Protein AF-A0A1F9PK94-F1 (afdb_monomer_lite)

Structure (mmCIF, N/CA/C/O backbone):
data_AF-A0A1F9PK94-F1
#
_entry.id   AF-A0A1F9PK94-F1
#
loop_
_atom_site.group_PDB
_atom_site.id
_atom_site.type_symbol
_atom_site.label_atom_id
_atom_site.label_alt_id
_atom_site.label_comp_id
_atom_site.label_asym_id
_atom_site.label_entity_id
_atom_site.label_seq_id
_atom_site.pdbx_PDB_ins_code
_atom_site.Cartn_x
_atom_site.Cartn_y
_atom_site.Cartn_z
_atom_site.occupancy
_atom_site.B_iso_or_equiv
_atom_site.auth_seq_id
_atom_site.auth_comp_id
_atom_site.auth_asym_id
_atom_site.auth_atom_id
_atom_site.pdbx_PDB_model_num
ATOM 1 N N . MET A 1 1 ? 41.233 -23.120 -30.595 1.00 60.56 1 MET A N 1
ATOM 2 C CA . MET A 1 1 ? 39.966 -22.403 -30.330 1.00 60.56 1 MET A CA 1
ATOM 3 C C . MET A 1 1 ? 38.914 -22.719 -31.398 1.00 60.56 1 MET A C 1
ATOM 5 O O . MET A 1 1 ? 37.853 -23.199 -31.031 1.00 60.56 1 MET A O 1
ATOM 9 N N . TYR A 1 2 ? 39.230 -22.606 -32.699 1.00 66.50 2 TYR A N 1
ATOM 10 C CA . TYR A 1 2 ? 38.304 -22.948 -33.798 1.00 66.50 2 TYR A CA 1
ATOM 11 C C . TYR A 1 2 ? 37.720 -24.369 -33.757 1.00 66.50 2 TYR A C 1
ATOM 13 O O . TYR A 1 2 ? 36.528 -24.531 -33.967 1.00 66.50 2 TYR A O 1
ATOM 21 N N . THR A 1 3 ? 38.506 -25.395 -33.413 1.00 70.75 3 THR A N 1
ATOM 22 C CA . THR A 1 3 ? 38.025 -26.793 -33.378 1.00 70.75 3 THR A CA 1
ATOM 23 C C . THR A 1 3 ? 36.918 -27.040 -32.346 1.00 70.75 3 THR A C 1
ATOM 25 O O . THR A 1 3 ? 36.086 -27.911 -32.560 1.00 70.75 3 THR A O 1
ATOM 28 N N . ILE A 1 4 ? 36.882 -26.268 -31.252 1.00 77.94 4 ILE A N 1
ATOM 29 C CA . ILE A 1 4 ? 35.860 -26.401 -30.198 1.00 77.94 4 ILE A CA 1
ATOM 30 C C . ILE A 1 4 ? 34.511 -25.858 -30.687 1.00 77.94 4 ILE A C 1
ATOM 32 O O . ILE A 1 4 ? 33.473 -26.429 -30.379 1.00 77.94 4 ILE A O 1
ATOM 36 N N . ILE A 1 5 ? 34.533 -24.777 -31.472 1.00 79.12 5 ILE A N 1
ATOM 37 C CA . ILE A 1 5 ? 33.327 -24.082 -31.941 1.00 79.12 5 ILE A CA 1
ATOM 38 C C . ILE A 1 5 ? 32.841 -24.654 -33.282 1.00 79.12 5 ILE A C 1
ATOM 40 O O . ILE A 1 5 ? 31.649 -24.859 -33.471 1.00 79.12 5 ILE A O 1
ATOM 44 N N . LEU A 1 6 ? 33.756 -24.944 -34.213 1.00 79.25 6 LEU A N 1
ATOM 45 C CA . LEU A 1 6 ? 33.437 -25.401 -35.573 1.00 79.25 6 LEU A CA 1
ATOM 46 C C . LEU A 1 6 ? 33.354 -26.930 -35.696 1.00 79.25 6 LEU A C 1
ATOM 48 O O . LEU A 1 6 ? 32.940 -27.442 -36.732 1.00 79.25 6 LEU A O 1
ATOM 52 N N . GLY A 1 7 ? 33.811 -27.678 -34.687 1.00 78.50 7 GLY A N 1
ATOM 53 C CA . GLY A 1 7 ? 33.857 -29.146 -34.719 1.00 78.50 7 GLY A CA 1
ATOM 54 C C . GLY A 1 7 ? 34.829 -29.742 -35.749 1.00 78.50 7 GLY A C 1
ATOM 55 O O . GLY A 1 7 ? 34.909 -30.960 -35.879 1.00 78.50 7 GLY A O 1
ATOM 56 N N . ALA A 1 8 ? 35.576 -28.906 -36.475 1.00 78.38 8 ALA A N 1
ATOM 57 C CA . ALA A 1 8 ? 36.603 -29.281 -37.441 1.00 78.38 8 ALA A CA 1
ATOM 58 C C . ALA A 1 8 ? 37.720 -28.225 -37.458 1.00 78.38 8 ALA A C 1
ATOM 60 O O . ALA A 1 8 ? 37.547 -27.104 -36.970 1.00 78.38 8 ALA A O 1
ATOM 61 N N . ARG A 1 9 ? 38.897 -28.585 -37.980 1.00 80.12 9 ARG A N 1
ATOM 62 C CA . ARG A 1 9 ? 39.988 -27.625 -38.192 1.00 80.12 9 ARG A CA 1
ATOM 63 C C . ARG A 1 9 ? 39.772 -26.936 -39.546 1.00 80.12 9 ARG A C 1
ATOM 65 O O . ARG A 1 9 ? 39.804 -27.647 -40.547 1.00 80.12 9 ARG A O 1
ATOM 72 N N . PRO A 1 10 ? 39.526 -25.614 -39.586 1.00 80.00 10 PRO A N 1
ATOM 73 C CA . PRO A 1 10 ? 39.506 -24.891 -40.849 1.00 80.00 10 PRO A CA 1
ATOM 74 C C . PRO A 1 10 ? 40.910 -24.878 -41.463 1.00 80.00 10 PRO A C 1
ATOM 76 O O . PRO A 1 10 ? 41.906 -24.927 -40.733 1.00 80.00 10 PRO A O 1
ATOM 79 N N . ASP A 1 11 ? 40.983 -24.807 -42.789 1.00 80.38 11 ASP A N 1
ATOM 80 C CA . ASP A 1 11 ? 42.240 -24.525 -43.473 1.00 80.38 11 ASP A CA 1
ATOM 81 C C . ASP A 1 11 ? 42.615 -23.057 -43.227 1.00 80.38 11 ASP A C 1
ATOM 83 O O . ASP A 1 11 ? 41.817 -22.152 -43.459 1.00 80.38 11 ASP A O 1
ATOM 87 N N . LEU A 1 12 ? 43.812 -22.833 -42.688 1.00 83.50 12 LEU A N 1
ATOM 88 C CA . LEU A 1 12 ? 44.327 -21.504 -42.353 1.00 83.50 12 LEU A CA 1
ATOM 89 C C . LEU A 1 12 ? 45.439 -21.057 -43.307 1.00 83.50 12 LEU A C 1
ATOM 91 O O . LEU A 1 12 ? 46.008 -19.988 -43.103 1.00 83.50 12 LEU A O 1
ATOM 95 N N . SER A 1 13 ? 45.771 -21.856 -44.325 1.00 82.62 13 SER A N 1
ATOM 96 C CA . SER A 1 13 ? 46.886 -21.577 -45.237 1.00 82.62 13 SER A CA 1
ATOM 97 C C . SER A 1 13 ? 46.706 -20.279 -46.032 1.00 82.62 13 SER A C 1
ATOM 99 O O . SER A 1 13 ? 47.683 -19.572 -46.269 1.00 82.62 13 SER A O 1
ATOM 101 N N . THR A 1 14 ? 45.466 -19.927 -46.382 1.00 76.25 14 THR A N 1
ATOM 102 C CA . THR A 1 14 ? 45.106 -18.693 -47.102 1.00 76.25 14 THR A CA 1
ATOM 103 C C . THR A 1 14 ? 44.398 -17.655 -46.231 1.00 76.25 14 THR A C 1
ATOM 105 O O . THR A 1 14 ? 44.000 -16.602 -46.729 1.00 76.25 14 THR A O 1
ATOM 108 N N . PHE A 1 15 ? 44.232 -17.929 -44.934 1.00 84.38 15 PHE A N 1
ATOM 109 C CA . PHE A 1 15 ? 43.431 -17.093 -44.046 1.00 84.38 15 PHE A CA 1
ATOM 110 C C . PHE A 1 15 ? 44.148 -15.778 -43.714 1.00 84.38 15 PHE A C 1
ATOM 112 O O . PHE A 1 15 ? 45.195 -15.764 -43.064 1.00 84.38 15 PHE A O 1
ATOM 119 N N . ALA A 1 16 ? 43.538 -14.660 -44.106 1.00 84.00 16 ALA A N 1
ATOM 120 C CA . ALA A 1 16 ? 43.995 -13.318 -43.756 1.00 84.00 16 ALA A CA 1
ATOM 121 C C . ALA A 1 16 ? 43.127 -12.743 -42.618 1.00 84.00 16 ALA A C 1
ATOM 123 O O . ALA A 1 16 ? 41.927 -12.554 -42.820 1.00 84.00 16 ALA A O 1
ATOM 124 N N . PRO A 1 17 ? 43.684 -12.424 -41.434 1.00 84.19 17 PRO A N 1
ATOM 125 C CA . PRO A 1 17 ? 42.908 -11.964 -40.281 1.00 84.19 17 PRO A CA 1
ATOM 126 C C . PRO A 1 17 ? 42.513 -10.483 -40.407 1.00 84.19 17 PRO A C 1
ATOM 128 O O . PRO A 1 17 ? 42.974 -9.630 -39.651 1.00 84.19 17 PRO A O 1
ATOM 131 N N . VAL A 1 18 ? 41.657 -10.167 -41.378 1.00 91.31 18 VAL A N 1
ATOM 132 C CA . VAL A 1 18 ? 41.048 -8.840 -41.529 1.00 91.31 18 VAL A CA 1
ATOM 133 C C . VAL A 1 18 ? 39.719 -8.771 -40.763 1.00 91.31 18 VAL A C 1
ATOM 135 O O . VAL A 1 18 ? 39.023 -9.786 -40.665 1.00 91.31 18 VAL A O 1
ATOM 138 N N . PRO A 1 19 ? 39.328 -7.602 -40.218 1.00 89.75 19 PRO A N 1
ATOM 139 C CA . PRO A 1 19 ? 38.038 -7.443 -39.549 1.00 89.75 19 PRO A CA 1
ATOM 140 C C . PRO A 1 19 ? 36.865 -7.947 -40.402 1.00 89.75 19 PRO A C 1
ATOM 142 O O . PRO A 1 19 ? 36.814 -7.725 -41.612 1.00 89.75 19 PRO A O 1
ATOM 145 N N . GLY A 1 20 ? 35.932 -8.664 -39.771 1.00 90.00 20 GLY A N 1
ATOM 146 C CA . GLY A 1 20 ? 34.790 -9.290 -40.445 1.00 90.00 20 GLY A CA 1
ATOM 147 C C . GLY A 1 20 ? 35.101 -10.604 -41.172 1.00 90.00 20 GLY A C 1
ATOM 148 O O . GLY A 1 20 ? 34.163 -11.251 -41.633 1.00 90.00 20 GLY A O 1
ATOM 149 N N . ARG A 1 21 ? 36.367 -11.041 -41.261 1.00 93.19 21 ARG A N 1
ATOM 150 C CA . ARG A 1 21 ? 36.710 -12.359 -41.812 1.00 93.19 21 ARG A CA 1
ATOM 151 C C . ARG A 1 21 ? 36.623 -13.450 -40.756 1.00 93.19 21 ARG A C 1
ATOM 153 O O . ARG A 1 21 ? 37.102 -13.284 -39.636 1.00 93.19 21 ARG A O 1
ATOM 160 N N . GLY A 1 22 ? 36.048 -14.588 -41.119 1.00 91.19 22 GLY A N 1
ATOM 161 C CA . GLY A 1 22 ? 35.932 -15.729 -40.220 1.00 91.19 22 GLY A CA 1
ATOM 162 C C . GLY A 1 22 ? 35.490 -16.995 -40.934 1.00 91.19 22 GLY A C 1
ATOM 163 O O . GLY A 1 22 ? 35.476 -17.059 -42.158 1.00 91.19 22 GLY A O 1
ATOM 164 N N . PHE A 1 23 ? 35.112 -18.005 -40.156 1.00 90.38 23 PHE A N 1
ATOM 165 C CA . PHE A 1 23 ? 34.622 -19.278 -40.675 1.00 90.38 23 PHE A CA 1
ATOM 166 C C . PHE A 1 23 ? 33.163 -19.486 -40.281 1.00 90.38 23 PHE A C 1
ATOM 168 O O . PHE A 1 23 ? 32.806 -19.358 -39.108 1.00 90.38 23 PHE A O 1
ATOM 175 N N . PHE A 1 24 ? 32.329 -19.844 -41.252 1.00 88.12 24 PHE A N 1
ATOM 176 C CA . PHE A 1 24 ? 30.957 -20.273 -41.026 1.00 88.12 24 PHE A CA 1
ATOM 177 C C . PHE A 1 24 ? 30.931 -21.749 -40.609 1.00 88.12 24 PHE A C 1
ATOM 179 O O . PHE A 1 24 ? 31.570 -22.588 -41.253 1.00 88.12 24 PHE A O 1
ATOM 186 N N . GLY A 1 25 ? 30.181 -22.066 -39.546 1.00 85.81 25 GLY A N 1
ATOM 187 C CA . GLY A 1 25 ? 30.080 -23.386 -38.902 1.00 85.81 25 GLY A CA 1
ATOM 188 C C . GLY A 1 25 ? 29.379 -24.462 -39.738 1.00 85.81 25 GLY A C 1
ATOM 189 O O . GLY A 1 25 ? 28.365 -25.018 -39.329 1.00 85.81 25 GLY A O 1
ATOM 190 N N . SER A 1 26 ? 29.930 -24.751 -40.909 1.00 82.88 26 SER A N 1
ATOM 191 C CA . SER A 1 26 ? 29.525 -25.809 -41.835 1.00 82.88 26 SER A CA 1
ATOM 192 C C . SER A 1 26 ? 30.530 -26.969 -41.793 1.00 82.88 26 SER A C 1
ATOM 194 O O . SER A 1 26 ? 31.568 -26.887 -41.133 1.00 82.88 26 SER A O 1
ATOM 196 N N . LYS A 1 27 ? 30.207 -28.094 -42.442 1.00 85.44 27 LYS A N 1
ATOM 197 C CA . LYS A 1 27 ? 31.094 -29.263 -42.547 1.00 85.44 27 LYS A CA 1
ATOM 198 C C . LYS A 1 27 ? 31.351 -29.566 -44.030 1.00 85.44 27 LYS A C 1
ATOM 200 O O . LYS A 1 27 ? 30.464 -30.146 -44.655 1.00 85.44 27 LYS A O 1
ATOM 205 N N . PRO A 1 28 ? 32.525 -29.217 -44.591 1.00 84.69 28 PRO A N 1
ATOM 206 C CA . PRO A 1 28 ? 33.665 -28.534 -43.956 1.00 84.69 28 PRO A CA 1
ATOM 207 C C . PRO A 1 28 ? 33.388 -27.045 -43.650 1.00 84.69 28 PRO A C 1
ATOM 209 O O . PRO A 1 28 ? 32.502 -26.476 -44.284 1.00 84.69 28 PRO A O 1
ATOM 212 N N . PRO A 1 29 ? 34.117 -26.406 -42.708 1.00 87.12 29 PRO A N 1
ATOM 213 C CA . PRO A 1 29 ? 33.978 -24.974 -42.443 1.00 87.12 29 PRO A CA 1
ATOM 214 C C . PRO A 1 29 ? 34.329 -24.135 -43.673 1.00 87.12 29 PRO A C 1
ATOM 216 O O . PRO A 1 29 ? 35.325 -24.406 -44.341 1.00 87.12 29 PRO A O 1
ATOM 219 N N . ILE A 1 30 ? 33.539 -23.095 -43.932 1.00 89.62 30 ILE A N 1
ATOM 220 C CA . ILE A 1 30 ? 33.698 -22.213 -45.093 1.00 89.62 30 ILE A CA 1
ATOM 221 C C . ILE A 1 30 ? 34.232 -20.864 -44.619 1.00 89.62 30 ILE A C 1
ATOM 223 O O . ILE A 1 30 ? 33.681 -20.279 -43.686 1.00 89.62 30 ILE A O 1
ATOM 227 N N . GLU A 1 31 ? 35.298 -20.372 -45.248 1.00 90.62 31 GLU A N 1
ATOM 228 C CA . GLU A 1 31 ? 35.791 -19.010 -45.025 1.00 90.62 31 GLU A CA 1
ATOM 229 C C . GLU A 1 31 ? 34.765 -17.996 -45.556 1.00 90.62 31 GLU A C 1
ATOM 231 O O . GLU A 1 31 ? 34.268 -18.121 -46.674 1.00 90.62 31 GLU A O 1
ATOM 236 N N . MET A 1 32 ? 34.427 -16.996 -44.747 1.00 91.38 32 MET A N 1
ATOM 237 C CA . MET A 1 32 ? 33.452 -15.963 -45.079 1.00 91.38 32 MET A CA 1
ATOM 238 C C . MET A 1 32 ? 33.958 -14.575 -44.693 1.00 91.38 32 MET A C 1
ATOM 240 O O . MET A 1 32 ? 34.726 -14.410 -43.743 1.00 91.38 32 MET A O 1
ATOM 244 N N . GLN A 1 33 ? 33.452 -13.569 -45.399 1.00 93.19 33 GLN A N 1
ATOM 245 C CA . GLN A 1 33 ? 33.577 -12.164 -45.037 1.00 93.19 33 GLN A CA 1
ATOM 246 C C . GLN A 1 33 ? 32.182 -11.637 -44.695 1.00 93.19 33 GLN A C 1
ATOM 248 O O . GLN A 1 33 ? 31.266 -11.737 -45.511 1.00 93.19 33 GLN A O 1
ATOM 253 N N . VAL A 1 34 ? 32.012 -11.092 -43.492 1.00 92.75 34 VAL A N 1
ATOM 254 C CA . VAL A 1 34 ? 30.746 -10.494 -43.056 1.00 92.75 34 VAL A CA 1
ATOM 255 C C . VAL A 1 34 ? 30.480 -9.231 -43.875 1.00 92.75 34 VAL A C 1
ATOM 257 O O . VAL A 1 34 ? 31.350 -8.364 -43.982 1.00 92.75 34 VAL A O 1
ATOM 260 N N . ALA A 1 35 ? 29.285 -9.147 -44.463 1.00 91.06 35 ALA A N 1
ATOM 261 C CA . ALA A 1 35 ? 28.840 -7.968 -45.193 1.00 91.06 35 ALA A CA 1
ATOM 262 C C . ALA A 1 35 ? 28.699 -6.770 -44.245 1.00 91.06 35 ALA A C 1
ATOM 264 O O . ALA A 1 35 ? 28.237 -6.913 -43.111 1.00 91.06 35 ALA A O 1
ATOM 265 N N . LEU A 1 36 ? 29.082 -5.589 -44.725 1.00 88.75 36 LEU A N 1
ATOM 266 C CA . LEU A 1 36 ? 28.781 -4.348 -44.026 1.00 88.75 36 LEU A CA 1
ATOM 267 C C . LEU A 1 36 ? 27.276 -4.058 -44.119 1.00 88.75 36 LEU A C 1
ATOM 269 O O . LEU A 1 36 ? 26.638 -4.446 -45.101 1.00 88.75 36 LEU A O 1
ATOM 273 N N . PRO A 1 37 ? 26.695 -3.393 -43.108 1.00 84.06 37 PRO A N 1
ATOM 274 C CA . PRO A 1 37 ? 25.275 -3.062 -43.114 1.00 84.06 37 PRO A CA 1
ATOM 275 C C . PRO A 1 37 ? 24.913 -2.020 -44.181 1.00 84.06 37 PRO A C 1
ATOM 277 O O . PRO A 1 37 ? 23.743 -1.903 -44.538 1.00 84.06 37 PRO A O 1
ATOM 280 N N . ALA A 1 38 ? 25.905 -1.280 -44.682 1.00 84.62 38 ALA A N 1
ATOM 281 C CA . ALA A 1 38 ? 25.757 -0.295 -45.738 1.00 84.62 38 ALA A CA 1
ATOM 282 C C . ALA A 1 38 ? 26.990 -0.315 -46.675 1.00 84.62 38 ALA A C 1
ATOM 284 O O . ALA A 1 38 ? 28.022 -0.902 -46.334 1.00 84.62 38 ALA A O 1
ATOM 285 N N . SER A 1 39 ? 26.889 0.260 -47.874 1.00 83.25 39 SER A N 1
ATOM 286 C CA . SER A 1 39 ? 27.934 0.207 -48.920 1.00 83.25 39 SER A CA 1
ATOM 287 C C . SER A 1 39 ? 29.011 1.297 -48.817 1.00 83.25 39 SER A C 1
ATOM 289 O O . SER A 1 39 ? 29.963 1.298 -49.595 1.00 83.25 39 SER A O 1
ATOM 291 N N . GLU A 1 40 ? 28.855 2.229 -47.884 1.00 84.50 40 GLU A N 1
ATOM 292 C CA . GLU A 1 40 ? 29.642 3.450 -47.742 1.00 84.50 40 GLU A CA 1
ATOM 293 C C . GLU A 1 40 ? 31.018 3.194 -47.103 1.00 84.50 40 GLU A C 1
ATOM 295 O O . GLU A 1 40 ? 31.322 2.115 -46.586 1.00 84.50 40 GLU A O 1
ATOM 300 N N . VAL A 1 41 ? 31.889 4.202 -47.117 1.00 84.94 41 VAL A N 1
ATOM 301 C CA . VAL A 1 41 ? 33.192 4.122 -46.442 1.00 84.94 41 VAL A CA 1
ATOM 302 C C . VAL A 1 41 ? 33.029 4.101 -44.918 1.00 84.94 41 VAL A C 1
ATOM 304 O O . VAL A 1 41 ? 32.008 4.523 -44.384 1.00 84.94 41 VAL A O 1
ATOM 307 N N . ALA A 1 42 ? 34.042 3.613 -44.193 1.00 78.69 42 ALA A N 1
ATOM 308 C CA . ALA A 1 42 ? 33.963 3.379 -42.745 1.00 78.69 42 ALA A CA 1
ATOM 309 C C . ALA A 1 42 ? 33.497 4.602 -41.925 1.00 78.69 42 ALA A C 1
ATOM 311 O O . ALA A 1 42 ? 32.777 4.432 -40.944 1.00 78.69 42 ALA A O 1
ATOM 312 N N . GLU A 1 43 ? 33.869 5.816 -42.340 1.00 82.94 43 GLU A N 1
ATOM 313 C CA . GLU A 1 43 ? 33.482 7.076 -41.684 1.00 82.94 43 GLU A CA 1
ATOM 314 C C . GLU A 1 43 ? 31.985 7.407 -41.848 1.00 82.94 43 GLU A C 1
ATOM 316 O O . GLU A 1 43 ? 31.404 8.089 -41.008 1.00 82.94 43 GLU A O 1
ATOM 321 N N . GLU A 1 44 ? 31.340 6.873 -42.887 1.00 86.81 44 GLU A N 1
ATOM 322 C CA . GLU A 1 44 ? 29.947 7.150 -43.263 1.00 86.81 44 GLU A CA 1
ATOM 323 C C . GLU A 1 44 ? 28.981 6.011 -42.892 1.00 86.81 44 GLU A C 1
ATOM 325 O O . GLU A 1 44 ? 27.763 6.195 -42.912 1.00 86.81 44 GLU A O 1
ATOM 330 N N . GLN A 1 45 ? 29.504 4.848 -42.484 1.00 84.62 45 GLN A N 1
ATOM 331 C CA . GLN A 1 45 ? 28.716 3.657 -42.134 1.00 84.62 45 GLN A CA 1
ATOM 332 C C . GLN A 1 45 ? 27.644 3.927 -41.070 1.00 84.62 45 GLN A C 1
ATOM 334 O O . GLN A 1 45 ? 26.537 3.397 -41.157 1.00 84.62 45 GLN A O 1
ATOM 339 N N . ILE A 1 46 ? 27.945 4.762 -40.067 1.00 87.50 46 ILE A N 1
ATOM 340 C CA . ILE A 1 46 ? 26.983 5.109 -39.007 1.00 87.50 46 ILE A CA 1
ATOM 341 C C . ILE A 1 46 ? 25.800 5.885 -39.597 1.00 87.50 46 ILE A C 1
ATOM 343 O O . ILE A 1 46 ? 24.646 5.544 -39.334 1.00 87.50 46 ILE A O 1
ATOM 347 N N . THR A 1 47 ? 26.080 6.893 -40.421 1.00 90.25 47 THR A N 1
ATOM 348 C CA . THR A 1 47 ? 25.064 7.731 -41.071 1.00 90.25 47 THR A CA 1
ATOM 349 C C . THR A 1 47 ? 24.210 6.918 -42.042 1.00 90.25 47 THR A C 1
ATOM 351 O O . THR A 1 47 ? 22.984 7.064 -42.074 1.00 90.25 47 THR A O 1
ATOM 354 N N . ALA A 1 48 ? 24.833 6.016 -42.801 1.00 90.44 48 ALA A N 1
ATOM 355 C CA . ALA A 1 48 ? 24.133 5.140 -43.729 1.00 90.44 48 ALA A CA 1
ATOM 356 C C . ALA A 1 48 ? 23.212 4.147 -43.002 1.00 90.44 48 ALA A C 1
ATOM 358 O O . ALA A 1 48 ? 22.054 3.981 -43.385 1.00 90.44 48 ALA A O 1
ATOM 359 N N . LEU A 1 49 ? 23.669 3.564 -41.888 1.00 91.50 49 LEU A N 1
ATOM 360 C CA . LEU A 1 49 ? 22.849 2.688 -41.050 1.00 91.50 49 LEU A CA 1
ATOM 361 C C . LEU A 1 49 ? 21.660 3.430 -40.416 1.00 91.50 49 LEU A C 1
ATOM 363 O O . LEU A 1 49 ? 20.552 2.894 -40.375 1.00 91.50 49 LEU A O 1
ATOM 367 N N . GLN A 1 50 ? 21.862 4.666 -39.947 1.00 92.38 50 GLN A N 1
ATOM 368 C CA . GLN A 1 50 ? 20.779 5.513 -39.431 1.00 92.38 50 GLN A CA 1
ATOM 369 C C . GLN A 1 50 ? 19.740 5.824 -40.514 1.00 92.38 50 GLN A C 1
ATOM 371 O O . GLN A 1 50 ? 18.540 5.724 -40.258 1.00 92.38 50 GLN A O 1
ATOM 376 N N . SER A 1 51 ? 20.198 6.140 -41.728 1.00 92.25 51 SER A N 1
ATOM 377 C CA . SER A 1 51 ? 19.330 6.413 -42.879 1.00 92.25 51 SER A CA 1
ATOM 378 C C . SER A 1 51 ? 18.526 5.173 -43.275 1.00 92.25 51 SER A C 1
ATOM 380 O O . SER A 1 51 ? 17.309 5.253 -43.420 1.00 92.25 51 SER A O 1
ATOM 382 N N . LEU A 1 52 ? 19.173 4.003 -43.342 1.00 93.00 52 LEU A N 1
ATOM 383 C CA . LEU A 1 52 ? 18.506 2.725 -43.594 1.00 93.00 52 LEU A CA 1
ATOM 384 C C . LEU A 1 52 ? 17.432 2.430 -42.536 1.00 93.00 52 LEU A C 1
ATOM 386 O O . LEU A 1 52 ? 16.312 2.049 -42.878 1.00 93.00 52 LEU A O 1
ATOM 390 N N . GLY A 1 53 ? 17.750 2.648 -41.256 1.00 93.00 53 GLY A N 1
ATOM 391 C CA . GLY A 1 53 ? 16.800 2.495 -40.154 1.00 93.00 53 GLY A CA 1
ATOM 392 C C . GLY A 1 53 ? 15.597 3.438 -40.262 1.00 93.00 53 GLY A C 1
ATOM 393 O O . GLY A 1 53 ? 14.463 3.010 -40.033 1.00 93.00 53 GLY A O 1
ATOM 394 N N . ALA A 1 54 ? 15.817 4.694 -40.660 1.00 94.06 54 ALA A N 1
ATOM 395 C CA . ALA A 1 54 ? 14.748 5.661 -40.904 1.00 94.06 54 ALA A CA 1
ATOM 396 C C . ALA A 1 54 ? 13.841 5.213 -42.060 1.00 94.06 54 ALA A C 1
ATOM 398 O O . ALA A 1 54 ? 12.629 5.131 -41.877 1.00 94.06 54 ALA A O 1
ATOM 399 N N . THR A 1 55 ? 14.415 4.802 -43.196 1.00 95.19 55 THR A N 1
ATOM 400 C CA . THR A 1 55 ? 13.652 4.294 -44.346 1.00 95.19 55 THR A CA 1
ATOM 401 C C . THR A 1 55 ? 12.838 3.047 -43.995 1.00 95.19 55 THR A C 1
ATOM 403 O O . THR A 1 55 ? 11.666 2.951 -44.364 1.00 95.19 55 THR A O 1
ATOM 406 N N . MET A 1 56 ? 13.415 2.099 -43.245 1.00 94.62 56 MET A N 1
ATOM 407 C CA . MET A 1 56 ? 12.688 0.922 -42.750 1.00 94.62 56 MET A CA 1
ATOM 408 C C . MET A 1 56 ? 11.524 1.320 -41.832 1.00 94.62 56 MET A C 1
ATOM 410 O O . MET A 1 56 ? 10.427 0.777 -41.953 1.00 94.62 56 MET A O 1
ATOM 414 N N . SER A 1 57 ? 11.751 2.280 -40.932 1.00 93.12 57 SER A N 1
ATOM 415 C CA . SER A 1 57 ? 10.742 2.803 -40.005 1.00 93.12 57 SER A CA 1
ATOM 416 C C . SER A 1 57 ? 9.599 3.520 -40.732 1.00 93.12 57 SER A C 1
ATOM 418 O O . SER A 1 57 ? 8.441 3.304 -40.379 1.00 93.12 57 SER A O 1
ATOM 420 N N . GLU A 1 58 ? 9.904 4.340 -41.739 1.00 95.25 58 GLU A N 1
ATOM 421 C CA . GLU A 1 58 ? 8.918 5.046 -42.572 1.00 95.25 58 GLU A CA 1
ATOM 422 C C . GLU A 1 58 ? 8.103 4.088 -43.444 1.00 95.25 58 GLU A C 1
ATOM 424 O O . GLU A 1 58 ? 6.901 4.274 -43.619 1.00 95.25 58 GLU A O 1
ATOM 429 N N . SER A 1 59 ? 8.740 3.031 -43.951 1.00 96.31 59 SER A N 1
ATOM 430 C CA . SER A 1 59 ? 8.081 2.025 -44.791 1.00 96.31 59 SER A CA 1
ATOM 431 C C . SER A 1 59 ? 7.169 1.084 -43.995 1.00 96.31 59 SER A C 1
ATOM 433 O O . SER A 1 59 ? 6.305 0.423 -44.572 1.00 96.31 59 SER A O 1
ATOM 435 N N . TRP A 1 60 ? 7.357 0.979 -42.675 1.00 96.06 60 TRP A N 1
ATOM 436 C CA . TRP A 1 60 ? 6.602 0.056 -41.832 1.00 96.06 60 TRP A CA 1
ATOM 437 C C . TRP A 1 60 ? 5.280 0.658 -41.346 1.00 96.06 60 TRP A C 1
ATOM 439 O O . TRP A 1 60 ? 5.251 1.497 -40.445 1.00 96.06 60 TRP A O 1
ATOM 449 N N . THR A 1 61 ? 4.169 0.145 -41.876 1.00 93.81 61 THR A N 1
ATOM 450 C CA . THR A 1 61 ? 2.799 0.538 -41.493 1.00 93.81 61 THR A CA 1
ATOM 451 C C . THR A 1 61 ? 2.119 -0.438 -40.524 1.00 93.81 61 THR A C 1
ATOM 453 O O . THR A 1 61 ? 0.963 -0.238 -40.154 1.00 93.81 61 THR A O 1
ATOM 456 N N . GLY A 1 62 ? 2.798 -1.523 -40.141 1.00 93.06 62 GLY A N 1
ATOM 457 C CA . GLY A 1 62 ? 2.257 -2.553 -39.253 1.00 93.06 62 GLY A CA 1
ATOM 458 C C . GLY A 1 62 ? 2.369 -2.208 -37.766 1.00 93.06 62 GLY A C 1
ATOM 459 O O . GLY A 1 62 ? 2.924 -1.181 -37.370 1.00 93.06 62 GLY A O 1
ATOM 460 N N . LEU A 1 63 ? 1.896 -3.125 -36.916 1.00 89.06 63 LEU A N 1
ATOM 461 C CA . LEU A 1 63 ? 2.101 -3.030 -35.470 1.00 89.06 63 LEU A CA 1
ATOM 462 C C . LEU A 1 63 ? 3.601 -3.017 -35.158 1.00 89.06 63 LEU A C 1
ATOM 464 O O . LEU A 1 63 ? 4.363 -3.839 -35.669 1.00 89.06 63 LEU A O 1
ATOM 468 N N . ARG A 1 64 ? 4.029 -2.071 -34.323 1.00 86.19 64 ARG A N 1
ATOM 469 C CA . ARG A 1 64 ? 5.386 -2.050 -33.773 1.00 86.19 64 ARG A CA 1
ATOM 470 C C . ARG A 1 64 ? 5.432 -2.892 -32.498 1.00 86.19 64 ARG A C 1
ATOM 472 O O . ARG A 1 64 ? 4.418 -2.968 -31.798 1.00 86.19 64 ARG A O 1
ATOM 479 N N . PRO A 1 65 ? 6.579 -3.516 -32.178 1.00 82.38 65 PRO A N 1
ATOM 480 C CA . PRO A 1 65 ? 6.746 -4.149 -30.879 1.00 82.38 65 PRO A CA 1
ATOM 481 C C . PRO A 1 65 ? 6.491 -3.118 -29.778 1.00 82.38 65 PRO A C 1
ATOM 483 O O . PRO A 1 65 ? 6.874 -1.951 -29.909 1.00 82.38 65 PRO A O 1
ATOM 486 N N . GLN A 1 66 ? 5.833 -3.546 -28.701 1.00 73.94 66 GLN A N 1
ATOM 487 C CA . GLN A 1 66 ? 5.666 -2.688 -27.534 1.00 73.94 66 GLN A CA 1
ATOM 488 C C . GLN A 1 66 ? 7.046 -2.321 -26.986 1.00 73.94 66 GLN A C 1
ATOM 490 O O . GLN A 1 66 ? 7.954 -3.155 -26.944 1.00 73.94 66 GLN A O 1
ATOM 495 N N . THR A 1 67 ? 7.215 -1.061 -26.593 1.00 74.44 67 THR A N 1
ATOM 496 C CA . THR A 1 67 ? 8.454 -0.616 -25.963 1.00 74.44 67 THR A CA 1
ATOM 497 C C . THR A 1 67 ? 8.665 -1.392 -24.669 1.00 74.44 67 THR A C 1
ATOM 499 O O . THR A 1 67 ? 7.727 -1.607 -23.897 1.00 74.44 67 THR A O 1
ATOM 502 N N . VAL A 1 68 ? 9.905 -1.821 -24.420 1.00 76.50 68 VAL A N 1
ATOM 503 C CA . VAL A 1 68 ? 10.263 -2.376 -23.113 1.00 76.50 68 VAL A CA 1
ATOM 504 C C . VAL A 1 68 ? 10.160 -1.234 -22.114 1.00 76.50 68 VAL A C 1
ATOM 506 O O . VAL A 1 68 ? 10.969 -0.306 -22.125 1.00 76.50 68 VAL A O 1
ATOM 509 N N . ARG A 1 69 ? 9.118 -1.277 -21.290 1.00 79.88 69 ARG A N 1
ATOM 510 C CA . ARG A 1 69 ? 8.920 -0.339 -20.194 1.00 79.88 69 ARG A CA 1
ATOM 511 C C . ARG A 1 69 ? 9.590 -0.914 -18.953 1.00 79.88 69 ARG A C 1
ATOM 513 O O . ARG A 1 69 ? 9.526 -2.115 -18.707 1.00 79.88 69 ARG A O 1
ATOM 520 N N . ILE A 1 70 ? 10.239 -0.048 -18.192 1.00 84.94 70 ILE A N 1
ATOM 521 C CA . ILE A 1 70 ? 10.809 -0.382 -16.888 1.00 84.94 70 ILE A CA 1
ATOM 522 C C . ILE A 1 70 ? 9.869 0.200 -15.840 1.00 84.94 70 ILE A C 1
ATOM 524 O O . ILE A 1 70 ? 9.271 1.255 -16.068 1.00 84.94 70 ILE A O 1
ATOM 528 N N . LEU A 1 71 ? 9.732 -0.479 -14.704 1.00 88.56 71 LEU A N 1
ATOM 529 C CA . LEU A 1 71 ? 8.961 0.036 -13.584 1.00 88.56 71 LEU A CA 1
ATOM 530 C C . LEU A 1 71 ? 9.579 1.357 -13.110 1.00 88.56 71 LEU A C 1
ATOM 532 O O . LEU A 1 71 ? 10.717 1.391 -12.639 1.00 88.56 71 LEU A O 1
ATOM 536 N N . GLY A 1 72 ? 8.833 2.450 -13.271 1.00 88.19 72 GLY A N 1
ATOM 537 C CA . GLY A 1 72 ? 9.272 3.779 -12.861 1.00 88.19 72 GLY A CA 1
ATOM 538 C C . GLY A 1 72 ? 9.462 3.879 -11.348 1.00 88.19 72 GLY A C 1
ATOM 539 O O . GLY A 1 72 ? 8.860 3.136 -10.569 1.00 88.19 72 GLY A O 1
ATOM 540 N N . ASP A 1 73 ? 10.302 4.816 -10.911 1.00 91.19 73 ASP A N 1
ATOM 541 C CA . ASP A 1 73 ? 10.479 5.129 -9.483 1.00 91.19 73 ASP A CA 1
ATOM 542 C C . ASP A 1 73 ? 9.256 5.833 -8.888 1.00 91.19 73 ASP A C 1
ATOM 544 O O . ASP A 1 73 ? 9.049 5.815 -7.677 1.00 91.19 73 ASP A O 1
ATOM 548 N N . GLN A 1 74 ? 8.420 6.411 -9.751 1.00 90.88 74 GLN A N 1
ATOM 549 C CA . GLN A 1 74 ? 7.077 6.851 -9.425 1.00 90.88 74 GLN A CA 1
ATOM 550 C C . GLN A 1 74 ? 6.104 6.364 -10.492 1.00 90.88 74 GLN A C 1
ATOM 552 O O . GLN A 1 74 ? 6.428 6.337 -11.677 1.00 90.88 74 GLN A O 1
ATOM 557 N N . VAL A 1 75 ? 4.914 5.997 -10.037 1.00 92.06 75 VAL A N 1
ATOM 558 C CA . 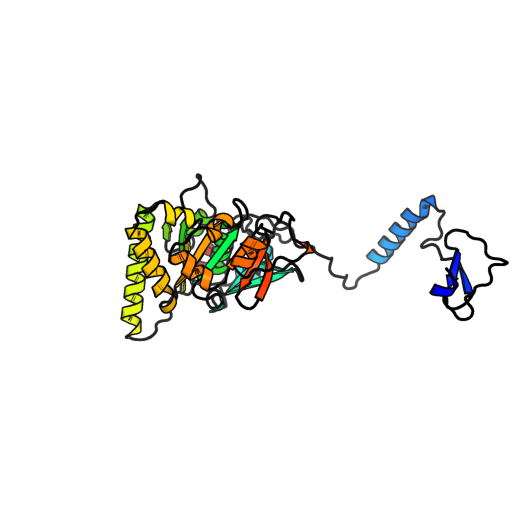VAL A 1 75 ? 3.767 5.624 -10.862 1.00 92.06 75 VAL A CA 1
ATOM 559 C C . VAL A 1 75 ? 2.627 6.529 -10.433 1.00 92.06 75 VAL A C 1
ATOM 561 O O . VAL A 1 75 ? 2.397 6.697 -9.235 1.00 92.06 75 VAL A O 1
ATOM 564 N N . SER A 1 76 ? 1.919 7.131 -11.380 1.00 91.62 76 SER A N 1
ATOM 565 C CA . SER A 1 76 ? 0.739 7.933 -11.048 1.00 91.62 76 SER A CA 1
ATOM 566 C C . SER A 1 76 ? -0.469 7.039 -10.829 1.00 91.62 76 SER A C 1
ATOM 568 O O . SER A 1 76 ? -0.648 6.049 -11.533 1.00 91.62 76 SER A O 1
ATOM 570 N N . ILE A 1 77 ? -1.352 7.401 -9.899 1.00 91.00 77 ILE A N 1
ATOM 571 C CA . ILE A 1 77 ? -2.598 6.648 -9.704 1.00 91.00 77 ILE A CA 1
ATOM 572 C C . ILE A 1 77 ? -3.489 6.658 -10.959 1.00 91.00 77 ILE A C 1
ATOM 574 O O . ILE A 1 77 ? -4.220 5.698 -11.187 1.00 91.00 77 ILE A O 1
ATOM 578 N N . GLY A 1 78 ? -3.364 7.678 -11.817 1.00 88.56 78 GLY A N 1
ATOM 579 C CA . GLY A 1 78 ? -4.049 7.728 -13.112 1.00 88.56 78 GLY A CA 1
ATOM 580 C C . GLY A 1 78 ? -3.531 6.712 -14.134 1.00 88.56 78 GLY A C 1
ATOM 581 O O . GLY A 1 78 ? -4.287 6.284 -14.993 1.00 88.56 78 GLY A O 1
ATOM 582 N N . GLU A 1 79 ? -2.274 6.267 -14.021 1.00 86.62 79 GLU A N 1
ATOM 583 C CA . GLU A 1 79 ? -1.724 5.202 -14.882 1.00 86.62 79 GLU A CA 1
ATOM 584 C C . GLU A 1 79 ? -2.244 3.816 -14.485 1.00 86.62 79 GLU A C 1
ATOM 586 O O . GLU A 1 79 ? -2.176 2.871 -15.269 1.00 86.62 79 GLU A O 1
ATOM 591 N N . VAL A 1 80 ? -2.722 3.690 -13.246 1.00 89.62 80 VAL A N 1
ATOM 592 C CA . VAL A 1 80 ? -3.200 2.429 -12.693 1.00 89.62 80 VAL A CA 1
ATOM 593 C C . VAL A 1 80 ? -4.712 2.338 -12.822 1.00 89.62 80 VAL A C 1
ATOM 595 O O . VAL A 1 80 ? -5.204 1.315 -13.278 1.00 89.62 80 VAL A O 1
ATOM 598 N N . LEU A 1 81 ? -5.456 3.380 -12.447 1.00 87.00 81 LEU A N 1
ATOM 599 C CA . LEU A 1 81 ? -6.917 3.364 -12.462 1.00 87.00 81 LEU A CA 1
ATOM 600 C C . LEU A 1 81 ? -7.477 3.539 -13.885 1.00 87.00 81 LEU A C 1
ATOM 602 O O . LEU A 1 81 ? -7.024 4.404 -14.631 1.00 87.00 81 LEU A O 1
ATOM 606 N N . PRO A 1 82 ? -8.512 2.775 -14.274 1.00 79.44 82 PRO A N 1
ATOM 607 C CA . PRO A 1 82 ? -9.032 2.827 -15.633 1.00 79.44 82 PRO A CA 1
ATOM 608 C C . PRO A 1 82 ? -9.792 4.137 -15.882 1.00 79.44 82 PRO A C 1
ATOM 610 O O . PRO A 1 82 ? -10.745 4.465 -15.171 1.00 79.44 82 PRO A O 1
ATOM 613 N N . GLN A 1 83 ? -9.428 4.855 -16.952 1.00 73.12 83 GLN A N 1
ATOM 614 C CA . GLN A 1 83 ? -10.031 6.146 -17.320 1.00 73.12 83 GLN A CA 1
ATOM 615 C C . GLN A 1 83 ? -11.560 6.117 -17.424 1.00 73.12 83 GLN A C 1
ATOM 617 O O . GLN A 1 83 ? -12.225 7.088 -17.069 1.00 73.12 83 GLN A O 1
ATOM 622 N N . VAL A 1 84 ? -12.138 5.001 -17.879 1.00 72.50 84 VAL A N 1
ATOM 623 C CA . VAL A 1 84 ? -13.596 4.846 -18.027 1.00 72.50 84 VAL A CA 1
ATOM 624 C C . VAL A 1 84 ? -14.325 5.115 -16.704 1.00 72.50 84 VAL A C 1
ATOM 626 O O . VAL A 1 84 ? -15.400 5.715 -16.698 1.00 72.50 84 VAL A O 1
ATOM 629 N N . MET A 1 85 ? -13.710 4.779 -15.566 1.00 71.38 85 MET A N 1
ATOM 630 C CA . MET A 1 85 ? -14.297 5.001 -14.242 1.00 71.38 85 MET A CA 1
ATOM 631 C C . MET A 1 85 ? -14.336 6.477 -13.815 1.00 71.38 85 MET A C 1
ATOM 633 O O . MET A 1 85 ? -15.065 6.804 -12.882 1.00 71.38 85 MET A O 1
ATOM 637 N N . LEU A 1 86 ? -13.620 7.385 -14.494 1.00 70.06 86 LEU A N 1
ATOM 638 C CA . LEU A 1 86 ? -13.743 8.832 -14.253 1.00 70.06 86 LEU A CA 1
ATOM 639 C C . LEU A 1 86 ? -15.096 9.383 -14.723 1.00 70.06 86 LEU A C 1
ATOM 641 O O . LEU A 1 86 ? -15.558 10.393 -14.199 1.00 70.06 86 LEU A O 1
ATOM 645 N N . THR A 1 87 ? -15.724 8.738 -15.710 1.00 70.38 87 THR A N 1
ATOM 646 C CA . THR A 1 87 ? -16.950 9.233 -16.366 1.00 70.38 87 THR A CA 1
ATOM 647 C C . THR A 1 87 ? -18.189 8.393 -16.072 1.00 70.38 87 THR A C 1
ATOM 649 O O . THR A 1 87 ? -19.301 8.840 -16.336 1.00 70.38 87 THR A O 1
ATOM 652 N N . GLN A 1 88 ? -18.023 7.195 -15.508 1.00 68.44 88 GLN A N 1
ATOM 653 C CA . GLN A 1 88 ? -19.113 6.264 -15.207 1.00 68.44 88 GLN A CA 1
ATOM 654 C C . GLN A 1 88 ? -19.129 5.915 -13.718 1.00 68.44 88 GLN A C 1
ATOM 656 O O . GLN A 1 88 ? -18.047 5.800 -13.141 1.00 68.44 88 GLN A O 1
ATOM 661 N N . PRO A 1 89 ? -20.297 5.727 -13.073 1.00 64.25 89 PRO A N 1
ATOM 662 C CA . PRO A 1 89 ? -20.392 5.303 -11.672 1.00 64.25 89 PRO A CA 1
ATOM 663 C C . PRO A 1 89 ? -19.719 3.938 -11.439 1.00 64.25 89 PRO A C 1
ATOM 665 O O . PRO A 1 89 ? -19.464 3.205 -12.397 1.00 64.25 89 PRO A O 1
ATOM 668 N N . PRO A 1 90 ? -19.352 3.603 -10.188 1.00 65.31 90 PRO A N 1
ATOM 669 C CA . PRO A 1 90 ? -18.622 2.372 -9.914 1.00 65.31 90 PRO A CA 1
ATOM 670 C C . PRO A 1 90 ? -19.519 1.179 -10.242 1.00 65.31 90 PRO A C 1
ATOM 672 O O . PRO A 1 90 ? -20.640 1.096 -9.750 1.00 65.31 90 PRO A O 1
ATOM 675 N N . ALA A 1 91 ? -19.046 0.305 -11.132 1.00 56.47 91 ALA A N 1
ATOM 676 C CA . ALA A 1 91 ? -19.854 -0.775 -11.693 1.00 56.47 91 ALA A CA 1
ATOM 677 C C . ALA A 1 91 ? -19.840 -2.057 -10.843 1.00 56.47 91 ALA A C 1
ATOM 679 O O . ALA A 1 91 ? -20.699 -2.913 -11.042 1.00 56.47 91 ALA A O 1
ATOM 680 N N . SER A 1 92 ? -18.872 -2.215 -9.930 1.00 63.72 92 SER A N 1
ATOM 681 C CA . SER A 1 92 ? -18.687 -3.441 -9.149 1.00 63.72 92 SER A CA 1
ATOM 682 C C . SER A 1 92 ? -19.174 -3.300 -7.709 1.00 63.72 92 SER A C 1
ATOM 684 O O . SER A 1 92 ? -18.860 -2.327 -7.025 1.00 63.72 92 SER A O 1
ATOM 686 N N . ASP A 1 93 ? -19.852 -4.341 -7.223 1.00 69.81 93 ASP A N 1
ATOM 687 C CA . ASP A 1 93 ? -20.136 -4.537 -5.794 1.00 69.81 93 ASP A CA 1
ATOM 688 C C . ASP A 1 93 ? -18.920 -5.054 -4.999 1.00 69.81 93 ASP A C 1
ATOM 690 O O . ASP A 1 93 ? -18.979 -5.139 -3.765 1.00 69.81 93 ASP A O 1
ATOM 694 N N . GLU A 1 94 ? -17.830 -5.390 -5.699 1.00 84.94 94 GLU A N 1
ATOM 695 C CA . GLU A 1 94 ? -16.563 -5.829 -5.116 1.00 84.94 94 GLU A CA 1
ATOM 696 C C . GLU A 1 94 ? -15.851 -4.684 -4.389 1.00 84.94 94 GLU A C 1
ATOM 698 O O . GLU A 1 94 ? -15.762 -3.566 -4.898 1.00 84.94 94 GLU A O 1
ATOM 703 N N . LEU A 1 95 ? -15.269 -4.984 -3.225 1.00 90.88 95 LEU A N 1
ATOM 704 C CA . LEU A 1 95 ? -14.427 -4.055 -2.466 1.00 90.88 95 LEU A CA 1
ATOM 705 C C . LEU A 1 95 ? -12.963 -4.132 -2.917 1.00 90.88 95 LEU A C 1
ATOM 707 O O . LEU A 1 95 ? -12.041 -4.245 -2.104 1.00 90.88 95 LEU A O 1
ATOM 711 N N . SER A 1 96 ? -12.761 -4.099 -4.233 1.00 91.88 96 SER A N 1
ATOM 712 C CA . SER A 1 96 ? -11.466 -4.263 -4.883 1.00 91.88 96 SER A CA 1
ATOM 713 C C . SER A 1 96 ? -11.098 -3.040 -5.728 1.00 91.88 96 SER A C 1
ATOM 715 O O . SER A 1 96 ? -11.946 -2.297 -6.219 1.00 91.88 96 SER A O 1
ATOM 717 N N . THR A 1 97 ? -9.801 -2.774 -5.846 1.00 93.06 97 THR A N 1
ATOM 718 C CA . THR A 1 97 ? -9.250 -1.683 -6.656 1.00 93.06 97 THR A CA 1
ATOM 719 C C . THR A 1 97 ? -7.808 -1.989 -7.047 1.00 93.06 97 THR A C 1
ATOM 721 O O . THR A 1 97 ? -7.255 -3.010 -6.644 1.00 93.06 97 THR A O 1
ATOM 724 N N . TRP A 1 98 ? -7.171 -1.111 -7.814 1.00 95.12 98 TRP A N 1
ATOM 725 C CA . TRP A 1 98 ? -5.760 -1.228 -8.170 1.00 95.12 98 TRP A CA 1
ATOM 726 C C . TRP A 1 98 ? -4.928 -0.148 -7.475 1.00 95.12 98 TRP A C 1
ATOM 728 O O . TRP A 1 98 ? -5.330 1.012 -7.416 1.00 95.12 98 TRP A O 1
ATOM 738 N N . ILE A 1 99 ? -3.764 -0.530 -6.939 1.00 96.38 99 ILE A N 1
ATOM 739 C CA . ILE A 1 99 ? -2.953 0.339 -6.061 1.00 96.38 99 ILE A CA 1
ATOM 740 C C . ILE A 1 99 ? -1.533 0.607 -6.572 1.00 96.38 99 ILE A C 1
ATOM 742 O O . ILE A 1 99 ? -0.794 1.375 -5.960 1.00 96.38 99 ILE A O 1
ATOM 746 N N . GLY A 1 100 ? -1.116 -0.031 -7.664 1.00 96.38 100 GLY A N 1
ATOM 747 C CA . GLY A 1 100 ? 0.245 0.066 -8.188 1.00 96.38 100 GLY A CA 1
ATOM 748 C C . GLY A 1 100 ? 0.471 -0.827 -9.401 1.00 96.38 100 GLY A C 1
ATOM 749 O O . GLY A 1 100 ? -0.469 -1.463 -9.875 1.00 96.38 100 GLY A O 1
ATOM 750 N N . LEU A 1 101 ? 1.715 -0.893 -9.872 1.00 96.19 101 LEU A N 1
ATOM 751 C CA . LEU A 1 101 ? 2.142 -1.766 -10.973 1.00 96.19 101 LEU A CA 1
ATOM 752 C C . LEU A 1 101 ? 3.177 -2.781 -10.483 1.00 96.19 101 LEU A C 1
ATOM 754 O O . LEU A 1 101 ? 4.047 -2.427 -9.684 1.00 96.19 101 LEU A O 1
ATOM 758 N N . ASP A 1 102 ? 3.094 -4.023 -10.957 1.00 95.25 102 ASP A N 1
ATOM 759 C CA . ASP A 1 102 ? 4.102 -5.048 -10.663 1.00 95.25 102 ASP A CA 1
ATOM 760 C C . ASP A 1 102 ? 5.417 -4.821 -11.440 1.00 95.25 102 ASP A C 1
ATOM 762 O O . ASP A 1 102 ? 5.452 -4.083 -12.419 1.00 95.25 102 ASP A O 1
ATOM 766 N N . ASP A 1 103 ? 6.511 -5.454 -11.010 1.00 93.19 103 ASP A N 1
ATOM 767 C CA . ASP A 1 103 ? 7.840 -5.339 -11.649 1.00 93.19 103 ASP A CA 1
ATOM 768 C C . ASP A 1 103 ? 8.043 -6.240 -12.885 1.00 93.19 103 ASP A C 1
ATOM 770 O O . ASP A 1 103 ? 9.020 -6.093 -13.613 1.00 93.19 103 ASP A O 1
ATOM 774 N N . VAL A 1 104 ? 7.146 -7.196 -13.137 1.00 89.56 104 VAL A N 1
ATOM 775 C CA . VAL A 1 104 ? 7.349 -8.245 -14.152 1.00 89.56 104 VAL A CA 1
ATOM 776 C C . VAL A 1 104 ? 6.678 -7.886 -15.474 1.00 89.56 104 VAL A C 1
ATOM 778 O O . VAL A 1 104 ? 7.309 -7.906 -16.527 1.00 89.56 104 VAL A O 1
ATOM 781 N N . ASN A 1 105 ? 5.388 -7.578 -15.419 1.00 89.81 105 ASN A N 1
ATOM 782 C CA . ASN A 1 105 ? 4.530 -7.268 -16.554 1.00 89.81 105 ASN A CA 1
ATOM 783 C C . ASN A 1 105 ? 4.072 -5.805 -16.552 1.00 89.81 105 ASN A C 1
ATOM 785 O O . ASN A 1 105 ? 3.407 -5.388 -17.502 1.00 89.81 105 ASN A O 1
ATOM 789 N N . LEU A 1 106 ? 4.385 -5.040 -15.495 1.00 91.50 106 LEU A N 1
ATOM 790 C CA . LEU A 1 106 ? 3.796 -3.722 -15.243 1.00 91.50 106 LEU A CA 1
ATOM 791 C C . LEU A 1 106 ? 2.265 -3.789 -15.253 1.00 91.50 106 LEU A C 1
ATOM 793 O O . LEU A 1 106 ? 1.601 -2.876 -15.750 1.00 91.50 106 LEU A O 1
ATOM 797 N N . ALA A 1 107 ? 1.703 -4.900 -14.770 1.00 91.81 107 ALA A N 1
ATOM 798 C CA . ALA A 1 107 ? 0.263 -5.049 -14.678 1.00 91.81 107 ALA A CA 1
ATOM 799 C C . ALA A 1 107 ? -0.248 -4.363 -13.399 1.00 91.81 107 ALA A C 1
ATOM 801 O O . ALA A 1 107 ? 0.458 -4.356 -12.382 1.00 91.81 107 ALA A O 1
ATOM 802 N N . PRO A 1 108 ? -1.469 -3.797 -13.424 1.00 94.31 108 PRO A N 1
ATOM 803 C CA . PRO A 1 108 ? -2.113 -3.278 -12.226 1.00 94.31 108 PRO A CA 1
ATOM 804 C C . PRO A 1 108 ? -2.209 -4.337 -11.124 1.00 94.31 108 PRO A C 1
ATOM 806 O O . PRO A 1 108 ? -2.705 -5.444 -11.337 1.00 94.31 108 PRO A O 1
ATOM 809 N N . VAL A 1 109 ? -1.750 -3.983 -9.926 1.00 96.06 109 VAL A N 1
ATOM 810 C CA . VAL A 1 109 ? -1.808 -4.844 -8.743 1.00 96.06 109 VAL A CA 1
ATOM 811 C C . VAL A 1 109 ? -3.094 -4.564 -7.985 1.00 96.06 109 VAL A C 1
ATOM 813 O O . VAL A 1 109 ? -3.325 -3.443 -7.521 1.00 96.06 109 VAL A O 1
ATOM 816 N N . ALA A 1 110 ? -3.919 -5.600 -7.848 1.00 94.31 110 ALA A N 1
ATOM 817 C CA . ALA A 1 110 ? -5.178 -5.524 -7.130 1.00 94.31 110 ALA A CA 1
ATOM 818 C C . ALA A 1 110 ? -4.993 -5.499 -5.610 1.00 94.31 110 ALA A C 1
ATOM 820 O O . ALA A 1 110 ? -4.196 -6.244 -5.039 1.00 94.31 110 ALA A O 1
ATOM 821 N N . PHE A 1 111 ? -5.793 -4.660 -4.967 1.00 95.19 111 PHE A N 1
ATOM 822 C CA . PHE A 1 111 ? -6.039 -4.626 -3.540 1.00 95.19 111 PHE A CA 1
ATOM 823 C C . PHE A 1 111 ? -7.520 -4.907 -3.321 1.00 95.19 111 PHE A C 1
ATOM 825 O O . PHE A 1 111 ? -8.367 -4.189 -3.843 1.00 95.19 111 PHE A O 1
ATOM 832 N N . ASP A 1 112 ? -7.824 -5.952 -2.567 1.00 93.81 112 ASP A N 1
ATOM 833 C CA . ASP A 1 112 ? -9.186 -6.411 -2.320 1.00 93.81 112 ASP A CA 1
ATOM 834 C C . ASP A 1 112 ? -9.407 -6.469 -0.812 1.00 93.81 112 ASP A C 1
ATOM 836 O O . ASP A 1 112 ? -8.803 -7.293 -0.125 1.00 93.81 112 ASP A O 1
ATOM 840 N N . LEU A 1 113 ? -10.237 -5.555 -0.312 1.00 93.06 113 LEU A N 1
ATOM 841 C CA . LEU A 1 113 ? -10.466 -5.337 1.112 1.00 93.06 113 LEU A CA 1
ATOM 842 C C . LEU A 1 113 ? -11.083 -6.566 1.798 1.00 93.06 113 LEU A C 1
ATOM 844 O O . LEU A 1 113 ? -10.788 -6.820 2.964 1.00 93.06 113 LEU A O 1
ATOM 848 N N . GLU A 1 114 ? -11.891 -7.347 1.078 1.00 88.19 114 GLU A N 1
ATOM 849 C CA . GLU A 1 114 ? -12.509 -8.570 1.598 1.00 88.19 114 GLU A CA 1
ATOM 850 C C . GLU A 1 114 ? -11.492 -9.717 1.627 1.00 88.19 114 GLU A C 1
ATOM 852 O O . GLU A 1 114 ? -11.389 -10.438 2.622 1.00 88.19 114 GLU A O 1
ATOM 857 N N . LYS A 1 115 ? -10.679 -9.861 0.571 1.00 90.38 115 LYS A N 1
ATOM 858 C CA . LYS A 1 115 ? -9.669 -10.930 0.485 1.00 90.38 115 LYS A CA 1
ATOM 859 C C . LYS A 1 115 ? -8.460 -10.702 1.381 1.00 90.38 115 LYS A C 1
ATOM 861 O O . LYS A 1 115 ? -7.849 -11.680 1.814 1.00 90.38 115 LYS A O 1
ATOM 866 N N . ILE A 1 116 ? -8.080 -9.451 1.664 1.00 91.38 116 ILE A N 1
ATOM 867 C CA . ILE A 1 116 ? -6.946 -9.206 2.565 1.00 91.38 116 ILE A CA 1
ATOM 868 C C . ILE A 1 116 ? -7.254 -9.614 4.008 1.00 91.38 116 ILE A C 1
ATOM 870 O O . ILE A 1 116 ? -6.323 -9.908 4.760 1.00 91.38 116 ILE A O 1
ATOM 874 N N . GLY A 1 117 ? -8.535 -9.693 4.376 1.00 89.06 117 GLY A N 1
ATOM 875 C CA . GLY A 1 117 ? -8.994 -10.077 5.701 1.00 89.06 117 GLY A CA 1
ATOM 876 C C . GLY A 1 117 ? -9.010 -8.917 6.709 1.00 89.06 117 GLY A C 1
ATOM 877 O O . GLY A 1 117 ? -9.038 -7.743 6.331 1.00 89.06 117 GLY A O 1
ATOM 878 N N . PRO A 1 118 ? -9.021 -9.228 8.016 1.00 94.56 118 PRO A N 1
ATOM 879 C CA . PRO A 1 118 ? -9.258 -8.248 9.072 1.00 94.56 118 PRO A CA 1
ATOM 880 C C . PRO A 1 118 ? -8.115 -7.268 9.314 1.00 94.56 118 PRO A C 1
ATOM 882 O O . PRO A 1 118 ? -8.340 -6.198 9.880 1.00 94.56 118 PRO A O 1
ATOM 885 N N . TYR A 1 119 ? -6.890 -7.626 8.927 1.00 96.75 119 TYR A N 1
ATOM 886 C CA . TYR A 1 119 ? -5.691 -6.891 9.307 1.00 96.75 119 TYR A CA 1
ATOM 887 C C . TYR A 1 119 ? -4.770 -6.673 8.113 1.00 96.75 119 TYR A C 1
ATOM 889 O O . TYR A 1 119 ? -4.451 -7.611 7.383 1.00 96.75 119 TYR A O 1
ATOM 897 N N . PHE A 1 120 ? -4.288 -5.443 7.960 1.00 97.50 120 PHE A N 1
ATOM 898 C CA . PHE A 1 120 ? -3.286 -5.079 6.965 1.00 97.50 120 PHE A CA 1
ATOM 899 C C . PHE A 1 120 ? -2.218 -4.187 7.588 1.00 97.50 120 PHE A C 1
ATOM 901 O O . PHE A 1 120 ? -2.526 -3.263 8.342 1.00 97.50 120 PHE A O 1
ATOM 908 N N . ILE A 1 121 ? -0.952 -4.445 7.273 1.00 97.19 121 ILE A N 1
ATOM 909 C CA . ILE A 1 121 ? 0.173 -3.693 7.836 1.00 97.19 121 ILE A CA 1
ATOM 910 C C . ILE A 1 121 ? 0.999 -3.035 6.733 1.00 97.19 121 ILE A C 1
ATOM 912 O O . ILE A 1 121 ? 1.351 -3.674 5.749 1.00 97.19 121 ILE A O 1
ATOM 916 N N . ILE A 1 122 ? 1.331 -1.758 6.888 1.00 98.06 122 ILE A N 1
ATOM 917 C CA . ILE A 1 122 ? 2.197 -1.011 5.973 1.00 98.06 122 ILE A CA 1
ATOM 918 C C . ILE A 1 122 ? 3.502 -0.702 6.703 1.00 98.06 122 ILE A C 1
ATOM 920 O O . ILE A 1 122 ? 3.560 0.122 7.617 1.00 98.06 122 ILE A O 1
ATOM 924 N N . LEU A 1 123 ? 4.560 -1.385 6.291 1.00 97.06 123 LEU A N 1
ATOM 925 C CA . LEU A 1 123 ? 5.885 -1.323 6.886 1.00 97.06 123 LEU A CA 1
ATOM 926 C C . LEU A 1 123 ? 6.849 -0.610 5.952 1.00 97.06 123 LEU A C 1
ATOM 928 O O . LEU A 1 123 ? 6.817 -0.817 4.746 1.00 97.06 123 LEU A O 1
ATOM 932 N N . GLY A 1 124 ? 7.729 0.215 6.503 1.00 95.50 124 GLY A N 1
ATOM 933 C CA . GLY A 1 124 ? 8.774 0.882 5.726 1.00 95.50 124 GLY A CA 1
ATOM 934 C C . GLY A 1 124 ? 9.515 1.935 6.544 1.00 95.50 124 GLY A C 1
ATOM 935 O O . GLY A 1 124 ? 8.953 2.451 7.517 1.00 95.50 124 GLY A O 1
ATOM 936 N N . PRO A 1 125 ? 10.749 2.305 6.175 1.00 94.00 125 PRO A N 1
ATOM 937 C CA . PRO A 1 125 ? 11.485 3.364 6.859 1.00 94.00 125 PRO A CA 1
ATOM 938 C C . PRO A 1 125 ? 10.722 4.705 6.796 1.00 94.00 125 PRO A C 1
ATOM 940 O O . PRO A 1 125 ? 9.748 4.842 6.038 1.00 94.00 125 PRO A O 1
ATOM 943 N N . PRO A 1 126 ? 11.096 5.710 7.611 1.00 91.44 126 PRO A N 1
ATOM 944 C CA . PRO A 1 126 ? 10.659 7.089 7.392 1.00 91.44 126 PRO A CA 1
ATOM 945 C C . PRO A 1 126 ? 10.817 7.478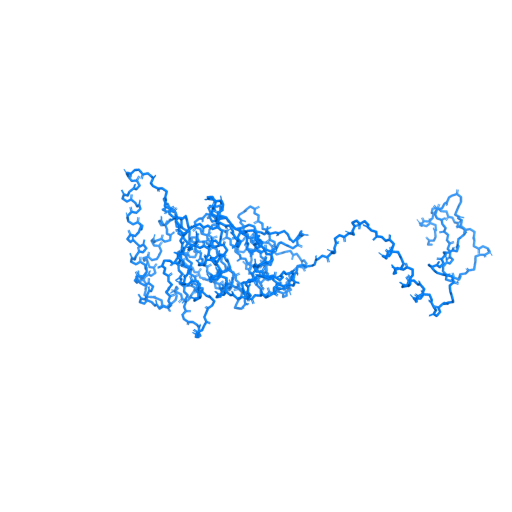 5.915 1.00 91.44 126 PRO A C 1
ATOM 947 O O . PRO A 1 126 ? 11.762 7.039 5.269 1.00 91.44 126 PRO A O 1
ATOM 950 N N . GLU A 1 127 ? 9.845 8.215 5.371 1.00 90.94 127 GLU A N 1
ATOM 951 C CA . GLU A 1 127 ? 9.823 8.642 3.957 1.00 90.94 127 GLU A CA 1
ATOM 952 C C . GLU A 1 127 ? 9.752 7.507 2.910 1.00 90.94 127 GLU A C 1
ATOM 954 O O . GLU A 1 127 ? 9.712 7.770 1.714 1.00 90.94 127 GLU A O 1
ATOM 959 N N . GLY A 1 128 ? 9.594 6.243 3.321 1.00 93.75 128 GLY A N 1
ATOM 960 C CA . GLY A 1 128 ? 9.417 5.098 2.411 1.00 93.75 128 GLY A CA 1
ATOM 961 C C . GLY A 1 128 ? 8.059 5.021 1.689 1.00 93.75 128 GLY A C 1
ATOM 962 O O . GLY A 1 128 ? 7.740 4.006 1.080 1.00 93.75 128 GLY A O 1
ATOM 963 N N . GLY A 1 129 ? 7.215 6.054 1.780 1.00 94.69 129 GLY A N 1
ATOM 964 C CA . GLY A 1 129 ? 5.905 6.094 1.114 1.00 94.69 129 GLY A CA 1
ATOM 965 C C . GLY A 1 129 ? 4.747 5.412 1.858 1.00 94.69 129 GLY A C 1
ATOM 966 O O . GLY A 1 129 ? 3.710 5.172 1.250 1.00 94.69 129 GLY A O 1
ATOM 967 N N . LYS A 1 130 ? 4.872 5.119 3.164 1.00 96.25 130 LYS A N 1
ATOM 968 C CA . LYS A 1 130 ? 3.800 4.486 3.971 1.00 96.25 130 LYS A CA 1
ATOM 969 C C . LYS A 1 130 ? 2.481 5.269 3.942 1.00 96.25 130 LYS A C 1
ATOM 971 O O . LYS A 1 130 ? 1.442 4.715 3.598 1.00 96.25 130 LYS A O 1
ATOM 976 N N . THR A 1 131 ? 2.538 6.560 4.263 1.00 94.56 131 THR A N 1
ATOM 977 C CA . THR A 1 131 ? 1.371 7.452 4.272 1.00 94.56 131 THR A CA 1
ATOM 978 C C . THR A 1 131 ? 0.771 7.596 2.877 1.00 94.56 131 THR A C 1
ATOM 980 O O . THR A 1 131 ? -0.445 7.540 2.722 1.00 94.56 131 THR A O 1
ATOM 983 N N . THR A 1 132 ? 1.613 7.716 1.845 1.00 95.00 132 THR A N 1
ATOM 984 C CA . THR A 1 132 ? 1.168 7.753 0.445 1.00 95.00 132 THR A CA 1
ATOM 985 C C . THR A 1 132 ? 0.473 6.454 0.052 1.00 95.00 132 THR A C 1
ATOM 987 O O . THR A 1 132 ? -0.570 6.509 -0.588 1.00 95.00 132 THR A O 1
ATOM 990 N N . ALA A 1 133 ? 0.978 5.292 0.474 1.00 97.12 133 ALA A N 1
ATOM 991 C CA . ALA A 1 133 ? 0.332 4.008 0.219 1.00 97.12 133 ALA A CA 1
ATOM 992 C C . ALA A 1 133 ? -1.037 3.907 0.907 1.00 97.12 133 ALA A C 1
ATOM 994 O O . ALA A 1 133 ? -2.011 3.519 0.267 1.00 97.12 133 ALA A O 1
ATOM 995 N N . LEU A 1 134 ? -1.137 4.329 2.173 1.00 96.75 134 LEU A N 1
ATOM 996 C CA . LEU A 1 134 ? -2.410 4.405 2.896 1.00 96.75 134 LEU A CA 1
ATOM 997 C C . LEU A 1 134 ? -3.411 5.322 2.173 1.00 96.75 134 LEU A C 1
ATOM 999 O O . LEU A 1 134 ? -4.565 4.947 1.962 1.00 96.75 134 LEU A O 1
ATOM 1003 N N . ALA A 1 135 ? -2.952 6.507 1.755 1.00 95.62 135 ALA A N 1
ATOM 1004 C CA . ALA A 1 135 ? -3.765 7.473 1.028 1.00 95.62 135 ALA A CA 1
ATOM 1005 C C . ALA A 1 135 ? -4.225 6.927 -0.330 1.00 95.62 135 ALA A C 1
ATOM 1007 O O . ALA A 1 135 ? -5.379 7.107 -0.707 1.00 95.62 135 ALA A O 1
ATOM 1008 N N . THR A 1 136 ? -3.336 6.223 -1.032 1.00 96.25 136 THR A N 1
ATOM 1009 C CA . THR A 1 136 ? -3.600 5.586 -2.327 1.00 96.25 136 THR A CA 1
ATOM 1010 C C . THR A 1 136 ? -4.654 4.501 -2.193 1.00 96.25 136 THR A C 1
ATOM 1012 O O . THR A 1 136 ? -5.609 4.514 -2.957 1.00 96.25 136 THR A O 1
ATOM 1015 N N . ILE A 1 137 ? -4.543 3.615 -1.197 1.00 96.88 137 ILE A N 1
ATOM 1016 C CA . ILE A 1 137 ? -5.545 2.571 -0.933 1.00 96.88 137 ILE A CA 1
ATOM 1017 C C . ILE A 1 137 ? -6.914 3.203 -0.649 1.00 96.88 137 ILE A C 1
ATOM 1019 O O . ILE A 1 137 ? -7.903 2.848 -1.288 1.00 96.88 137 ILE A O 1
ATOM 1023 N N . ALA A 1 138 ? -6.975 4.171 0.271 1.00 96.00 138 ALA A N 1
ATOM 1024 C CA . ALA A 1 138 ? -8.225 4.834 0.639 1.00 96.00 138 ALA A CA 1
ATOM 1025 C C . ALA A 1 138 ? -8.868 5.570 -0.549 1.00 96.00 138 ALA A C 1
ATOM 1027 O O . ALA A 1 138 ? -10.074 5.451 -0.771 1.00 96.00 138 ALA A O 1
ATOM 1028 N N . LEU A 1 139 ? -8.064 6.301 -1.328 1.00 94.94 139 LEU A N 1
ATOM 1029 C CA . LEU A 1 139 ? -8.525 7.007 -2.519 1.00 94.94 139 LEU A CA 1
ATOM 1030 C C . LEU A 1 139 ? -9.005 6.027 -3.593 1.00 94.94 139 LEU A C 1
ATOM 1032 O O . LEU A 1 139 ? -10.092 6.207 -4.131 1.00 94.94 139 LEU A O 1
ATOM 1036 N N . ALA A 1 140 ? -8.215 4.997 -3.898 1.00 93.94 140 ALA A N 1
ATOM 1037 C CA . ALA A 1 140 ? -8.518 4.016 -4.933 1.00 93.94 140 ALA A CA 1
ATOM 1038 C C . ALA A 1 140 ? -9.785 3.214 -4.603 1.00 93.94 140 ALA A C 1
ATOM 1040 O O . ALA A 1 140 ? -10.571 2.921 -5.502 1.00 93.94 140 ALA A O 1
ATOM 1041 N N . LEU A 1 141 ? -10.028 2.904 -3.324 1.00 93.88 141 LEU A N 1
ATOM 1042 C CA . LEU A 1 141 ? -11.283 2.302 -2.868 1.00 93.88 141 LEU A CA 1
ATOM 1043 C C . LEU A 1 141 ? -12.446 3.295 -2.943 1.00 93.88 141 LEU A C 1
ATOM 1045 O O . LEU A 1 141 ? -13.515 2.937 -3.421 1.00 93.88 141 LEU A O 1
ATOM 1049 N N . GLY A 1 142 ? -12.250 4.556 -2.544 1.00 91.94 142 GLY A N 1
ATOM 1050 C CA . GLY A 1 142 ? -13.269 5.602 -2.707 1.00 91.94 142 GLY A CA 1
ATOM 1051 C C . GLY A 1 142 ? -13.617 5.884 -4.175 1.00 91.94 142 GLY A C 1
ATOM 1052 O O . GLY A 1 142 ? -14.745 6.252 -4.499 1.00 91.94 142 GLY A O 1
ATOM 1053 N N . PHE A 1 143 ? -12.658 5.672 -5.074 1.00 90.00 143 PHE A N 1
ATOM 1054 C CA . PHE A 1 143 ? -12.846 5.753 -6.514 1.00 90.00 143 PHE A CA 1
ATOM 1055 C C . PHE A 1 143 ? -13.556 4.515 -7.078 1.00 90.00 143 PHE A C 1
ATOM 1057 O O . PHE A 1 143 ? -14.420 4.642 -7.944 1.00 90.00 143 PHE A O 1
ATOM 1064 N N . ALA A 1 144 ? -13.225 3.317 -6.596 1.00 89.56 144 ALA A N 1
ATOM 1065 C CA . ALA A 1 144 ? -13.768 2.072 -7.131 1.00 89.56 144 ALA A CA 1
ATOM 1066 C C . ALA A 1 144 ? -15.115 1.656 -6.527 1.00 89.56 144 ALA A C 1
ATOM 1068 O O . ALA A 1 144 ? -15.899 1.001 -7.203 1.00 89.56 144 ALA A O 1
ATOM 1069 N N . CYS A 1 145 ? -15.403 2.051 -5.288 1.00 89.19 145 CYS A N 1
ATOM 1070 C CA . CYS A 1 145 ? -16.545 1.573 -4.512 1.00 89.19 145 CYS A CA 1
ATOM 1071 C C . CYS A 1 145 ? -17.510 2.714 -4.169 1.00 89.19 145 CYS A C 1
ATOM 1073 O O . CYS A 1 145 ? -17.107 3.859 -3.969 1.00 89.19 145 CYS A O 1
ATOM 1075 N N . SER A 1 146 ? -18.800 2.408 -4.015 1.00 88.50 146 SER A N 1
ATOM 1076 C CA . SER A 1 146 ? -19.766 3.355 -3.439 1.00 88.50 146 SER A CA 1
ATOM 1077 C C . SER A 1 146 ? -19.526 3.553 -1.937 1.00 88.50 146 SER A C 1
ATOM 1079 O O . SER A 1 146 ? -19.162 2.614 -1.231 1.00 88.50 146 SER A O 1
ATOM 1081 N N . HIS A 1 147 ? -19.830 4.743 -1.409 1.00 88.62 147 HIS A N 1
ATOM 1082 C CA . HIS A 1 147 ? -19.798 5.015 0.036 1.00 88.62 147 HIS A CA 1
ATOM 1083 C C . HIS A 1 147 ? -20.833 4.186 0.825 1.00 88.62 147 HIS A C 1
ATOM 1085 O O . HIS A 1 147 ? -20.762 4.077 2.047 1.00 88.62 147 HIS A O 1
ATOM 1091 N N . LEU A 1 148 ? -21.809 3.582 0.138 1.00 87.75 148 LEU A N 1
ATOM 1092 C CA . LEU A 1 148 ? -22.749 2.624 0.732 1.00 87.75 148 LEU A CA 1
ATOM 1093 C C . LEU A 1 148 ? -22.120 1.242 0.966 1.00 87.75 148 LEU A C 1
ATOM 1095 O O . LEU A 1 148 ? -22.641 0.460 1.756 1.00 87.75 148 LEU A O 1
ATOM 1099 N N . ARG A 1 149 ? -21.005 0.944 0.289 1.00 89.25 149 ARG A N 1
ATOM 1100 C CA . ARG A 1 149 ? -20.271 -0.326 0.375 1.00 89.25 149 ARG A CA 1
ATOM 1101 C C . ARG A 1 149 ? -18.942 -0.175 1.107 1.00 89.25 149 ARG A C 1
ATOM 1103 O O . ARG A 1 149 ? -18.559 -1.086 1.828 1.00 89.25 149 ARG A O 1
ATOM 1110 N N . PHE A 1 150 ? -18.282 0.974 0.982 1.00 93.62 150 PHE A N 1
ATOM 1111 C CA . PHE A 1 150 ? -16.993 1.258 1.607 1.00 93.62 150 PHE A CA 1
ATOM 1112 C C . PHE A 1 150 ? -17.042 2.534 2.450 1.00 93.62 150 PHE A C 1
ATOM 1114 O O . PHE A 1 150 ? -17.475 3.589 1.983 1.00 93.62 150 PHE A O 1
ATOM 1121 N N . ARG A 1 151 ? -16.537 2.452 3.681 1.00 95.31 151 ARG A N 1
ATOM 1122 C CA . ARG A 1 151 ? -16.280 3.606 4.547 1.00 95.31 151 ARG A CA 1
ATOM 1123 C C . ARG A 1 151 ? -14.871 3.534 5.120 1.00 95.31 151 ARG A C 1
ATOM 1125 O O . ARG A 1 151 ? -14.328 2.450 5.307 1.00 95.31 151 ARG A O 1
ATOM 1132 N N . ALA A 1 152 ? -14.300 4.682 5.455 1.00 96.94 152 ALA A N 1
ATOM 1133 C CA . ALA A 1 152 ? -12.999 4.767 6.101 1.00 96.94 152 ALA A CA 1
ATOM 1134 C C . ALA A 1 152 ? -13.046 5.672 7.336 1.00 96.94 152 ALA A C 1
ATOM 1136 O O . ALA A 1 152 ? -13.677 6.731 7.325 1.00 96.94 152 ALA A O 1
ATOM 1137 N N . VAL A 1 153 ? -12.333 5.264 8.381 1.00 96.88 153 VAL A N 1
ATOM 1138 C CA . VAL A 1 153 ? -11.964 6.114 9.513 1.00 96.88 153 VAL A CA 1
ATOM 1139 C C . VAL A 1 153 ? -10.453 6.218 9.526 1.00 96.88 153 VAL A C 1
ATOM 1141 O O . VAL A 1 153 ? -9.753 5.209 9.516 1.00 96.88 153 VAL A O 1
ATOM 1144 N N . LEU A 1 154 ? -9.956 7.447 9.506 1.00 96.12 154 LEU A N 1
ATOM 1145 C CA . LEU A 1 154 ? -8.543 7.745 9.367 1.00 96.12 154 LEU A CA 1
A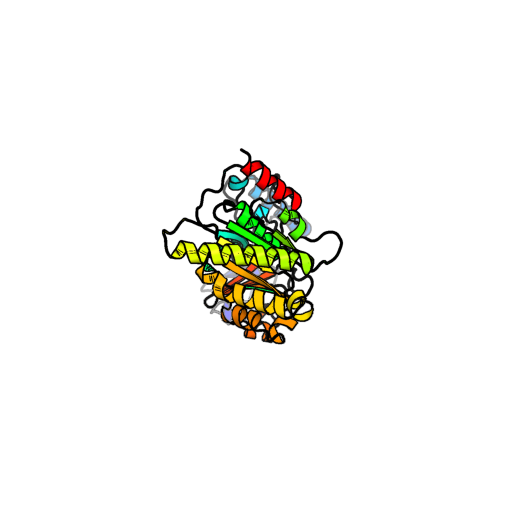TOM 1146 C C . LEU A 1 154 ? -8.025 8.365 10.665 1.00 96.12 154 LEU A C 1
ATOM 1148 O O . LEU A 1 154 ? -8.608 9.304 11.208 1.00 96.12 154 LEU A O 1
ATOM 1152 N N . PHE A 1 155 ? -6.887 7.886 11.138 1.00 93.56 155 PHE A N 1
ATOM 1153 C CA . PHE A 1 155 ? -6.125 8.537 12.188 1.00 93.56 155 PHE A CA 1
ATOM 1154 C C . PHE A 1 155 ? -4.703 8.779 11.707 1.00 93.56 155 PHE A C 1
ATOM 1156 O O . PHE A 1 155 ? -4.049 7.872 11.196 1.00 93.56 155 PHE A O 1
ATOM 1163 N N . SER A 1 156 ? -4.207 9.994 11.920 1.00 88.12 156 SER A N 1
ATOM 1164 C CA . SER A 1 156 ? -2.794 10.302 11.747 1.00 88.12 156 SER A CA 1
ATOM 1165 C C . SER A 1 156 ? -2.326 11.278 12.816 1.00 88.12 156 SER A C 1
ATOM 1167 O O . SER A 1 156 ? -2.893 12.366 12.921 1.00 88.12 156 SER A O 1
ATOM 1169 N N . PRO A 1 157 ? -1.244 10.983 13.553 1.00 75.75 157 PRO A N 1
ATOM 1170 C CA . PRO A 1 157 ? -0.620 11.948 14.445 1.00 75.75 157 PRO A CA 1
ATOM 1171 C C . PRO A 1 157 ? -0.298 13.246 13.694 1.00 75.75 157 PRO A C 1
ATOM 1173 O O . PRO A 1 157 ? 0.239 13.212 12.586 1.00 75.75 157 PRO A O 1
ATOM 1176 N N . LYS A 1 158 ? -0.610 14.402 14.290 1.00 70.62 158 LYS A N 1
ATOM 1177 C CA . LYS A 1 158 ? -0.346 15.711 13.676 1.00 70.62 158 LYS A CA 1
ATOM 1178 C C . LYS A 1 158 ? 1.143 15.862 13.323 1.00 70.62 158 LYS A C 1
ATOM 1180 O O . LYS A 1 158 ? 1.991 15.946 14.213 1.00 70.62 158 LYS A O 1
ATOM 1185 N N . ARG A 1 159 ? 1.449 15.929 12.026 1.00 65.69 159 ARG A N 1
ATOM 1186 C CA . ARG A 1 159 ? 2.776 16.223 11.468 1.00 65.69 159 ARG A CA 1
ATOM 1187 C C . ARG A 1 159 ? 2.630 17.325 10.423 1.00 65.69 159 ARG A C 1
ATOM 1189 O O . ARG A 1 159 ? 1.957 17.123 9.421 1.00 65.69 159 ARG A O 1
ATOM 1196 N N . GLY A 1 160 ? 3.247 18.479 10.671 1.00 64.56 160 GLY A N 1
ATOM 1197 C CA . GLY A 1 160 ? 3.189 19.623 9.756 1.00 64.56 160 GLY A CA 1
ATOM 1198 C C . GLY A 1 160 ? 1.788 20.229 9.584 1.00 64.56 160 GLY A C 1
ATOM 1199 O O . GLY A 1 160 ? 0.850 19.900 10.316 1.00 64.56 160 GLY A O 1
ATOM 1200 N N . GLU A 1 161 ? 1.677 21.161 8.637 1.00 60.44 161 GLU A N 1
ATOM 1201 C CA . GLU A 1 161 ? 0.431 21.882 8.335 1.00 60.44 161 GLU A CA 1
ATOM 1202 C C . GLU A 1 161 ? -0.442 21.164 7.296 1.00 60.44 161 GLU A C 1
ATOM 1204 O O . GLU A 1 161 ? -1.665 21.196 7.417 1.00 60.44 161 GLU A O 1
ATOM 1209 N N . VAL A 1 162 ? 0.171 20.473 6.327 1.00 67.69 162 VAL A N 1
ATOM 1210 C CA . VAL A 1 162 ? -0.517 19.724 5.264 1.00 67.69 162 VAL A CA 1
ATOM 1211 C C . VAL A 1 162 ? -0.041 18.278 5.286 1.00 67.69 162 VAL A C 1
ATOM 1213 O O . VAL A 1 162 ? 1.151 18.013 5.138 1.00 67.69 162 VAL A O 1
ATOM 1216 N N . TYR A 1 163 ? -0.974 17.348 5.475 1.00 81.00 163 TYR A N 1
ATOM 1217 C CA . TYR A 1 163 ? -0.701 15.916 5.496 1.00 81.00 163 TYR A CA 1
ATOM 1218 C C . TYR A 1 163 ? -1.476 15.213 4.373 1.00 81.00 163 TYR A C 1
ATOM 1220 O O . TYR A 1 163 ? -2.623 15.595 4.131 1.00 81.00 163 TYR A O 1
ATOM 1228 N N . PRO A 1 164 ? -0.927 14.177 3.701 1.00 81.94 164 PRO A N 1
ATOM 1229 C CA . PRO A 1 164 ? -1.613 13.537 2.577 1.00 81.94 164 PRO A CA 1
ATOM 1230 C C . PRO A 1 164 ? -3.046 13.106 2.918 1.00 81.94 164 PRO A C 1
ATOM 1232 O O . PRO A 1 164 ? -3.971 13.368 2.167 1.00 81.94 164 PRO A O 1
ATOM 1235 N N . LEU A 1 165 ? -3.298 12.557 4.106 1.00 89.12 165 LEU A N 1
ATOM 1236 C CA . LEU A 1 165 ? -4.646 12.097 4.474 1.00 89.12 165 LEU A CA 1
ATOM 1237 C C . LEU A 1 165 ? -5.695 13.217 4.609 1.00 89.12 165 LEU A C 1
ATOM 1239 O O . LEU A 1 165 ? -6.890 12.930 4.605 1.00 89.12 165 LEU A O 1
ATOM 1243 N N . ASP A 1 166 ? -5.287 14.484 4.677 1.00 90.00 166 ASP A N 1
ATOM 1244 C CA . ASP A 1 166 ? -6.183 15.619 4.925 1.00 90.00 166 ASP A CA 1
ATOM 1245 C C . ASP A 1 166 ? -7.187 15.836 3.804 1.00 90.00 166 ASP A C 1
ATOM 1247 O O . ASP A 1 166 ? -8.355 16.136 4.054 1.00 90.00 166 ASP A O 1
ATOM 1251 N N . SER A 1 167 ? -6.749 15.659 2.556 1.00 89.75 167 SER A N 1
ATOM 1252 C CA . SER A 1 167 ? -7.635 15.842 1.404 1.00 89.75 167 SER A CA 1
ATOM 1253 C C . SER A 1 167 ? -8.729 14.776 1.364 1.00 89.75 167 SER A C 1
ATOM 1255 O O . SER A 1 167 ? -9.835 15.057 0.904 1.00 89.75 167 SER A O 1
ATOM 1257 N N . LEU A 1 168 ? -8.453 13.577 1.892 1.00 93.31 168 LEU A N 1
ATOM 1258 C CA . LEU A 1 168 ? -9.401 12.464 1.905 1.00 93.31 168 LEU A CA 1
ATOM 1259 C C . LEU A 1 168 ? -10.606 12.730 2.804 1.00 93.31 168 LEU A C 1
ATOM 1261 O O . LEU A 1 168 ? -11.672 12.190 2.535 1.00 93.31 168 LEU A O 1
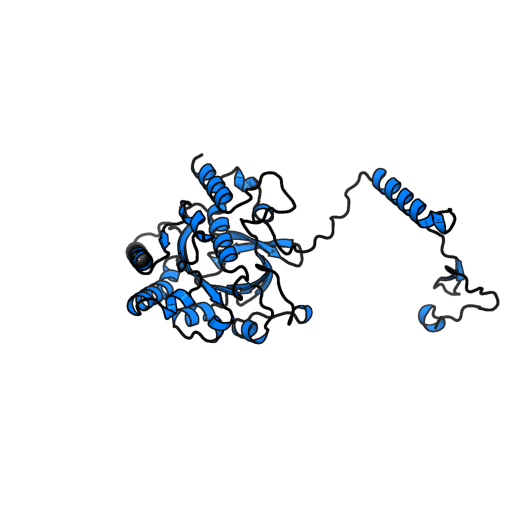ATOM 1265 N N . ALA A 1 169 ? -10.481 13.592 3.819 1.00 93.00 169 ALA A N 1
ATOM 1266 C CA . ALA A 1 169 ? -11.583 13.929 4.724 1.00 93.00 169 ALA A CA 1
ATOM 1267 C C . ALA A 1 169 ? -12.809 14.528 4.012 1.00 93.00 169 ALA A C 1
ATOM 1269 O O . ALA A 1 169 ? -13.897 14.543 4.577 1.00 93.00 169 ALA A O 1
ATOM 1270 N N . LYS A 1 170 ? -12.646 15.030 2.781 1.00 93.62 170 LYS A N 1
ATOM 1271 C CA . LYS A 1 170 ? -13.753 15.550 1.968 1.00 93.62 170 LYS A CA 1
ATOM 1272 C C . LYS A 1 170 ? -14.523 14.454 1.222 1.00 93.62 170 LYS A C 1
ATOM 1274 O O . LYS A 1 170 ? -15.584 14.747 0.682 1.00 93.62 170 LYS A O 1
ATOM 1279 N N . LEU A 1 171 ? -13.997 13.230 1.132 1.00 93.62 171 LEU A N 1
ATOM 1280 C CA . LEU A 1 171 ? -14.676 12.127 0.451 1.00 93.62 171 LEU A CA 1
ATOM 1281 C C . LEU A 1 171 ? -15.902 11.678 1.253 1.00 93.62 171 LEU A C 1
ATOM 1283 O O . LEU A 1 171 ? -15.800 11.527 2.469 1.00 93.62 171 LEU A O 1
ATOM 1287 N N . PRO A 1 172 ? -17.028 11.340 0.596 1.00 92.44 172 PRO A N 1
ATOM 1288 C CA . PRO A 1 172 ? -18.207 10.829 1.292 1.00 92.44 172 PRO A CA 1
ATOM 1289 C C . PRO A 1 172 ? -17.925 9.494 1.994 1.00 92.44 172 PRO A C 1
ATOM 1291 O O . PRO A 1 172 ? -18.615 9.133 2.941 1.00 92.44 172 PRO A O 1
ATOM 1294 N N . HIS A 1 173 ? -16.911 8.747 1.560 1.00 94.38 173 HIS A N 1
ATOM 1295 C CA . HIS A 1 173 ? -16.489 7.491 2.177 1.00 94.38 173 HIS A CA 1
ATOM 1296 C C . HIS A 1 173 ? -15.815 7.688 3.536 1.00 94.38 173 HIS A C 1
ATOM 1298 O O . HIS A 1 173 ? -15.874 6.783 4.366 1.00 94.38 173 HIS A O 1
ATOM 1304 N N . VAL A 1 174 ? -15.179 8.837 3.784 1.00 96.00 174 VAL A N 1
ATOM 1305 C CA . VAL A 1 174 ? -14.453 9.084 5.035 1.00 96.00 174 VAL A CA 1
ATOM 1306 C C . VAL A 1 174 ? -15.428 9.597 6.089 1.00 96.00 174 VAL A C 1
ATOM 1308 O O . VAL A 1 174 ? -15.937 10.707 5.999 1.00 96.00 174 VAL A O 1
ATOM 1311 N N . VAL A 1 175 ? -15.695 8.766 7.097 1.00 94.38 175 VAL A N 1
ATOM 1312 C CA . VAL A 1 175 ? -16.631 9.078 8.193 1.00 94.38 175 VAL A CA 1
ATOM 1313 C C . VAL A 1 175 ? -15.964 9.959 9.247 1.00 94.38 175 VAL A C 1
ATOM 1315 O O . VAL A 1 175 ? -16.624 10.760 9.901 1.00 94.38 175 VAL A O 1
ATOM 1318 N N . GLY A 1 176 ? -14.642 9.848 9.383 1.00 94.00 176 GLY A N 1
ATOM 1319 C CA . GLY A 1 176 ? -13.874 10.647 10.322 1.00 94.00 176 GLY A CA 1
ATOM 1320 C C . GLY A 1 176 ? -12.385 10.641 10.015 1.00 94.00 176 GLY A C 1
ATOM 1321 O O . GLY A 1 176 ? -11.825 9.618 9.621 1.00 94.00 176 GLY A O 1
ATOM 1322 N N . LEU A 1 177 ? -11.749 11.793 10.226 1.00 94.31 177 LEU A N 1
ATOM 1323 C CA . LEU A 1 177 ? -10.299 11.955 10.254 1.00 94.31 177 LEU A CA 1
ATOM 1324 C C . LEU A 1 177 ? -9.919 12.611 11.581 1.00 94.31 177 LEU A C 1
ATOM 1326 O O . LEU A 1 177 ? -10.354 13.726 11.865 1.00 94.31 177 LEU A O 1
ATOM 1330 N N . SER A 1 178 ? -9.083 11.943 12.371 1.00 92.50 178 SER A N 1
ATOM 1331 C CA . SER A 1 178 ? -8.545 12.492 13.616 1.00 92.50 178 SER A CA 1
ATOM 1332 C C . SER A 1 178 ? -7.041 12.737 13.528 1.00 92.50 178 SER A C 1
ATOM 1334 O O . SER A 1 178 ? -6.293 11.981 12.903 1.00 92.50 178 SER A O 1
ATOM 1336 N N . LYS A 1 179 ? -6.612 13.815 14.195 1.00 90.31 179 LYS A N 1
ATOM 1337 C CA . LYS A 1 179 ? -5.202 14.205 14.349 1.00 90.31 179 LYS A CA 1
ATOM 1338 C C . LYS A 1 179 ? -4.759 14.417 15.791 1.00 90.31 179 LYS A C 1
ATOM 1340 O O . LYS A 1 179 ? -3.596 14.742 16.043 1.00 90.31 179 LYS A O 1
ATOM 1345 N N . SER A 1 180 ? -5.689 14.315 16.733 1.00 89.06 180 SER A N 1
ATOM 1346 C CA . SER A 1 180 ? -5.453 14.560 18.152 1.00 89.06 180 SER A CA 1
ATOM 1347 C C . SER A 1 180 ? -6.079 13.449 18.972 1.00 89.06 180 SER A C 1
ATOM 1349 O O . SER A 1 180 ? -7.055 12.841 18.551 1.00 89.06 180 SER A O 1
ATOM 1351 N N . GLU A 1 181 ? -5.552 13.227 20.169 1.00 89.00 181 GLU A N 1
ATOM 1352 C CA . GLU A 1 181 ? -6.109 12.255 21.109 1.00 89.00 181 GLU A CA 1
ATOM 1353 C C . GLU A 1 181 ? -7.602 12.485 21.358 1.00 89.00 181 GLU A C 1
ATOM 1355 O O . GLU A 1 181 ? -8.394 11.568 21.193 1.00 89.00 181 GLU A O 1
ATOM 1360 N N . ARG A 1 182 ? -8.006 13.733 21.629 1.00 90.69 182 ARG A N 1
ATOM 1361 C CA . ARG A 1 182 ? -9.415 14.081 21.851 1.00 90.69 182 ARG A CA 1
ATOM 1362 C C . ARG A 1 182 ? -10.311 13.733 20.660 1.00 90.69 182 ARG A C 1
ATOM 1364 O O . ARG A 1 182 ? -11.348 13.113 20.837 1.00 90.69 182 ARG A O 1
ATOM 1371 N N . SER A 1 183 ? -9.919 14.127 19.447 1.00 91.62 183 SER A N 1
ATOM 1372 C CA . SER A 1 183 ? -10.728 13.809 18.258 1.00 91.62 183 SER A CA 1
ATOM 1373 C C . SER A 1 183 ? -10.694 12.317 17.926 1.00 91.62 183 SER A C 1
ATOM 1375 O O . SER A 1 183 ? -11.623 11.802 17.318 1.00 91.62 183 SER A O 1
ATOM 1377 N N . PHE A 1 184 ? -9.641 11.597 18.325 1.00 91.62 184 PHE A N 1
ATOM 1378 C CA . PHE A 1 184 ? -9.575 10.146 18.168 1.00 91.62 184 PHE A CA 1
ATOM 1379 C C . PHE A 1 184 ? -10.497 9.431 19.148 1.00 91.62 184 PHE A C 1
ATOM 1381 O O . PHE A 1 184 ? -11.191 8.509 18.744 1.00 91.62 184 PHE A O 1
ATOM 1388 N N . ASP A 1 185 ? -10.549 9.895 20.394 1.00 93.31 185 ASP A N 1
ATOM 1389 C CA . ASP A 1 185 ? -11.485 9.414 21.406 1.00 93.31 185 ASP A CA 1
ATOM 1390 C C . ASP A 1 185 ? -12.942 9.577 20.948 1.00 93.31 185 ASP A C 1
ATOM 1392 O O . ASP A 1 185 ? -13.713 8.619 20.967 1.00 93.31 185 ASP A O 1
ATOM 1396 N N . GLU A 1 186 ? -13.294 10.752 20.417 1.00 94.00 186 GLU A N 1
ATOM 1397 C CA . GLU A 1 186 ? -14.619 11.024 19.843 1.00 94.00 186 GLU A CA 1
ATOM 1398 C C . GLU A 1 186 ? -14.955 10.078 18.670 1.00 94.00 186 GLU A C 1
ATOM 1400 O O . GLU A 1 186 ? -16.059 9.532 18.616 1.00 94.00 186 GLU A O 1
ATOM 1405 N N . LEU A 1 187 ? -14.007 9.829 17.755 1.00 93.69 187 LEU A N 1
ATOM 1406 C CA . LEU A 1 187 ? -14.198 8.866 16.661 1.00 93.69 187 LEU A CA 1
ATOM 1407 C C . LEU A 1 187 ? -14.302 7.422 17.159 1.00 93.69 187 LEU A C 1
ATOM 1409 O O . LEU A 1 187 ? -15.059 6.635 16.593 1.00 93.69 187 LEU A O 1
ATOM 1413 N N . LEU A 1 188 ? -13.564 7.066 18.209 1.00 94.38 188 LEU A N 1
ATOM 1414 C CA . LEU A 1 188 ? -13.617 5.727 18.778 1.00 94.38 188 LEU A CA 1
ATOM 1415 C C . LEU A 1 188 ? -14.981 5.459 19.418 1.00 94.38 188 LEU A C 1
ATOM 1417 O O . LEU A 1 188 ? -15.535 4.393 19.188 1.00 94.38 188 LEU A O 1
ATOM 1421 N N . ILE A 1 189 ? -15.569 6.443 20.112 1.00 95.31 189 ILE A N 1
ATOM 1422 C CA . ILE A 1 189 ? -16.947 6.353 20.629 1.00 95.31 189 ILE A CA 1
ATOM 1423 C C . ILE A 1 189 ? -17.940 6.095 19.486 1.00 95.31 189 ILE A C 1
ATOM 1425 O O . ILE A 1 189 ? -18.823 5.248 19.599 1.00 95.31 189 ILE A O 1
ATOM 1429 N N . GLN A 1 190 ? -17.806 6.808 18.363 1.00 93.88 190 GLN A N 1
ATOM 1430 C CA . GLN A 1 190 ? -18.681 6.604 17.202 1.00 93.88 190 GLN A CA 1
ATOM 1431 C C . GLN A 1 190 ? -18.537 5.197 16.614 1.00 93.88 190 GLN A C 1
ATOM 1433 O O . GLN A 1 190 ? -19.538 4.567 16.277 1.00 93.88 190 GLN A O 1
ATOM 1438 N N . LEU A 1 191 ? -17.304 4.702 16.511 1.00 93.44 191 LEU A N 1
ATOM 1439 C CA . LEU A 1 191 ? -17.024 3.359 16.018 1.00 93.44 191 LEU A CA 1
ATOM 1440 C C . LEU A 1 191 ? -17.525 2.264 16.969 1.00 93.44 191 LEU A C 1
ATOM 1442 O O . LEU A 1 191 ? -18.046 1.259 16.497 1.00 93.44 191 LEU A O 1
ATOM 1446 N N . GLU A 1 192 ? -17.404 2.453 18.282 1.00 94.56 192 GLU A N 1
ATOM 1447 C CA . GLU A 1 192 ? -17.946 1.540 19.296 1.00 94.56 192 GLU A CA 1
ATOM 1448 C C . GLU A 1 192 ? -19.477 1.461 19.214 1.00 94.56 192 GLU A C 1
ATOM 1450 O O . GLU A 1 192 ? -20.028 0.364 19.188 1.00 94.56 192 GLU A O 1
ATOM 1455 N N . ASN A 1 193 ? -20.162 2.601 19.071 1.00 93.06 193 ASN A N 1
ATOM 1456 C CA . ASN A 1 193 ? -21.617 2.633 18.882 1.00 93.06 193 ASN A CA 1
ATOM 1457 C C . ASN A 1 193 ? -22.048 1.942 17.577 1.00 93.06 193 ASN A C 1
ATOM 1459 O O . ASN A 1 193 ? -23.071 1.258 17.532 1.00 93.06 193 ASN A O 1
ATOM 1463 N N . GLU A 1 194 ? -21.281 2.119 16.497 1.00 90.31 194 GLU A N 1
ATOM 1464 C CA . GLU A 1 194 ? -21.528 1.428 15.228 1.00 90.31 194 GLU A CA 1
ATOM 1465 C C . GLU A 1 194 ? -21.318 -0.087 15.375 1.00 90.31 194 GLU A C 1
ATOM 1467 O O . GLU A 1 194 ? -22.131 -0.864 14.880 1.00 90.31 194 GLU A O 1
ATOM 1472 N N . VAL A 1 195 ? -20.275 -0.518 16.089 1.00 90.62 195 VAL A N 1
ATOM 1473 C CA . VAL A 1 195 ? -20.026 -1.928 16.430 1.00 90.62 195 VAL A CA 1
ATOM 1474 C C . VAL A 1 195 ? -21.199 -2.519 17.214 1.00 90.62 195 VAL A C 1
ATOM 1476 O O . VAL A 1 195 ? -21.755 -3.531 16.791 1.00 90.62 195 VAL A O 1
ATOM 1479 N N . GLU A 1 196 ? -21.647 -1.851 18.276 1.00 90.69 196 GLU A N 1
ATOM 1480 C CA . GLU A 1 196 ? -22.771 -2.301 19.104 1.00 90.69 196 GLU A CA 1
ATOM 1481 C C . GLU A 1 196 ? -24.074 -2.402 18.289 1.00 90.69 196 GLU A C 1
ATOM 1483 O O . GLU A 1 196 ? -24.780 -3.411 18.329 1.00 90.69 196 GLU A O 1
ATOM 1488 N N . SER A 1 197 ? -24.366 -1.393 17.463 1.00 89.06 197 SER A N 1
ATOM 1489 C CA . SER A 1 197 ? -25.501 -1.408 16.529 1.00 89.06 197 SER A CA 1
ATOM 1490 C C . SER A 1 197 ? -25.422 -2.580 15.542 1.00 89.06 197 SER A C 1
ATOM 1492 O O . SER A 1 197 ? -26.434 -3.210 15.201 1.00 89.06 197 SER A O 1
ATOM 1494 N N . ARG A 1 198 ? -24.211 -2.917 15.074 1.00 89.00 198 ARG A N 1
ATOM 1495 C CA . ARG A 1 198 ? -24.004 -4.042 14.159 1.00 89.00 198 ARG A CA 1
ATOM 1496 C C . ARG A 1 198 ? -24.260 -5.383 14.819 1.00 89.00 198 ARG A C 1
ATOM 1498 O O . ARG A 1 198 ? -24.917 -6.210 14.180 1.00 89.00 198 ARG A O 1
ATOM 1505 N N . GLU A 1 199 ? -23.788 -5.561 16.047 1.00 87.19 199 GLU A N 1
ATOM 1506 C CA . GLU A 1 199 ? -24.008 -6.756 16.864 1.00 87.19 199 GLU A CA 1
ATOM 1507 C C . GLU A 1 199 ? -25.499 -6.964 17.138 1.00 87.19 199 GLU A C 1
ATOM 1509 O O . GLU A 1 199 ? -26.034 -8.016 16.796 1.00 87.19 199 GLU A O 1
ATOM 1514 N N . GLN A 1 200 ? -26.203 -5.934 17.618 1.00 85.56 200 GLN A N 1
ATOM 1515 C CA . GLN A 1 200 ? -27.633 -6.022 17.942 1.00 85.56 200 GLN A CA 1
ATOM 1516 C C . GLN A 1 200 ? -28.504 -6.398 16.737 1.00 85.56 200 GLN A C 1
ATOM 1518 O O . GLN A 1 200 ? -29.481 -7.130 16.873 1.00 85.56 200 GLN A O 1
ATOM 1523 N N . ALA A 1 201 ? -28.166 -5.911 15.540 1.00 81.25 201 ALA A N 1
ATOM 1524 C CA . ALA A 1 201 ? -28.916 -6.256 14.333 1.00 81.25 201 ALA A CA 1
ATOM 1525 C C . ALA A 1 201 ? -28.410 -7.522 13.617 1.00 81.25 201 ALA A C 1
ATOM 1527 O O . ALA A 1 201 ? -29.092 -8.008 12.719 1.00 81.25 201 ALA A O 1
ATOM 1528 N N . ARG A 1 202 ? -27.272 -8.108 14.018 1.00 66.94 202 ARG A N 1
ATOM 1529 C CA . ARG A 1 202 ? -26.874 -9.454 13.563 1.00 66.94 202 ARG A CA 1
ATOM 1530 C C . ARG A 1 202 ? -27.897 -10.508 14.006 1.00 66.94 202 ARG A C 1
ATOM 1532 O O . ARG A 1 202 ? -28.136 -11.466 13.276 1.00 66.94 202 ARG A O 1
ATOM 1539 N N . ASP A 1 203 ? -28.570 -10.260 15.127 1.00 61.25 203 ASP A N 1
ATOM 1540 C CA . ASP A 1 203 ? -29.653 -11.093 15.658 1.00 61.25 203 ASP A CA 1
ATOM 1541 C C . ASP A 1 203 ? -30.999 -10.903 14.919 1.00 61.25 203 ASP A C 1
ATOM 1543 O O . ASP A 1 203 ? -31.966 -11.618 15.188 1.00 61.25 203 ASP A O 1
ATOM 1547 N N . GLY A 1 204 ? -31.084 -9.983 13.944 1.00 49.25 204 GLY A N 1
ATOM 1548 C CA . GLY A 1 204 ? -32.309 -9.676 13.202 1.00 49.25 204 GLY A CA 1
ATOM 1549 C C . GLY A 1 204 ? -32.055 -9.122 11.794 1.00 49.25 204 GLY A C 1
ATOM 1550 O O . GLY A 1 204 ? -32.020 -7.912 11.605 1.00 49.25 204 GLY A O 1
ATOM 1551 N N . ALA A 1 205 ? -31.980 -10.027 10.809 1.00 56.00 205 ALA A N 1
ATOM 1552 C CA . ALA A 1 205 ? -31.841 -9.794 9.361 1.00 56.00 205 ALA A CA 1
ATOM 1553 C C . ALA A 1 205 ? -30.567 -9.040 8.902 1.00 56.00 205 ALA A C 1
ATOM 1555 O O . ALA A 1 205 ? -30.392 -7.845 9.136 1.00 56.00 205 ALA A O 1
ATOM 1556 N N . GLU A 1 206 ? -29.713 -9.730 8.131 1.00 55.22 206 GLU A N 1
ATOM 1557 C CA . GLU A 1 206 ? -28.542 -9.153 7.453 1.00 55.22 206 GLU A CA 1
ATOM 1558 C C . GLU A 1 206 ? -28.956 -8.054 6.462 1.00 55.22 206 GLU A C 1
ATOM 1560 O O . GLU A 1 206 ? -29.339 -8.309 5.320 1.00 55.22 206 GLU A O 1
ATOM 1565 N N . ARG A 1 207 ? -28.849 -6.789 6.877 1.00 56.91 207 ARG A N 1
ATOM 1566 C CA . ARG A 1 207 ? -28.741 -5.681 5.923 1.00 56.91 207 ARG A CA 1
ATOM 1567 C C . ARG A 1 207 ? -27.322 -5.647 5.369 1.00 56.91 207 ARG A C 1
ATOM 1569 O O . ARG A 1 207 ? -26.362 -5.711 6.133 1.00 56.91 207 ARG A O 1
ATOM 1576 N N . ALA A 1 208 ? -27.195 -5.458 4.057 1.00 63.78 208 ALA A N 1
ATOM 1577 C CA . ALA A 1 208 ? -25.922 -5.124 3.432 1.00 63.78 208 ALA A CA 1
ATOM 1578 C C . ALA A 1 208 ? -25.393 -3.814 4.043 1.00 63.78 208 ALA A C 1
ATOM 1580 O O . ALA A 1 208 ? -25.998 -2.753 3.882 1.00 63.78 208 ALA A O 1
ATOM 1581 N N . ARG A 1 209 ? -24.294 -3.901 4.795 1.00 79.88 209 ARG A N 1
ATOM 1582 C CA . ARG A 1 209 ? -23.630 -2.761 5.442 1.00 79.88 209 ARG A CA 1
ATOM 1583 C C . ARG A 1 209 ? -22.346 -2.420 4.706 1.00 79.88 209 ARG A C 1
ATOM 1585 O O . ARG A 1 209 ? -21.735 -3.285 4.082 1.00 79.88 209 ARG A O 1
ATOM 1592 N N . ALA A 1 210 ? -21.930 -1.162 4.815 1.00 89.25 210 ALA A N 1
ATOM 1593 C CA . ALA A 1 210 ? -20.626 -0.759 4.323 1.00 89.25 210 ALA A CA 1
ATOM 1594 C C . ALA A 1 210 ? -19.520 -1.425 5.154 1.00 89.25 210 ALA A C 1
ATOM 1596 O O . ALA A 1 210 ? -19.543 -1.373 6.392 1.00 89.25 210 ALA A O 1
ATOM 1597 N N . HIS A 1 211 ? -18.537 -1.999 4.470 1.00 93.69 211 HIS A N 1
ATOM 1598 C CA . HIS A 1 211 ? -17.295 -2.442 5.081 1.00 93.69 211 HIS A CA 1
ATOM 1599 C C . HIS A 1 211 ? -16.474 -1.220 5.478 1.00 93.69 211 HIS A C 1
ATOM 1601 O O . HIS A 1 211 ? -16.345 -0.267 4.702 1.00 93.69 211 HIS A O 1
ATOM 1607 N N . MET A 1 212 ? -15.950 -1.226 6.698 1.00 95.06 212 MET A N 1
ATOM 1608 C CA . MET A 1 212 ? -15.205 -0.101 7.252 1.00 95.06 212 MET A CA 1
ATOM 1609 C C . MET A 1 212 ? -13.714 -0.407 7.285 1.00 95.06 212 MET A C 1
ATOM 1611 O O . MET A 1 212 ? -13.292 -1.457 7.756 1.00 95.06 212 MET A O 1
ATOM 1615 N N . MET A 1 213 ? -12.902 0.536 6.827 1.00 97.31 213 MET A N 1
ATOM 1616 C CA . MET A 1 213 ? -11.458 0.507 7.005 1.00 97.31 213 MET A CA 1
ATOM 1617 C C . MET A 1 213 ? -11.061 1.467 8.127 1.00 97.31 213 MET A C 1
ATOM 1619 O O . MET A 1 213 ? -11.182 2.682 7.968 1.00 97.31 213 MET A O 1
ATOM 1623 N N . LEU A 1 214 ? -10.565 0.936 9.244 1.00 97.44 214 LEU A N 1
ATOM 1624 C CA . LEU A 1 214 ? -9.921 1.725 10.293 1.00 97.44 214 LEU A CA 1
ATOM 1625 C C . LEU A 1 214 ? -8.430 1.837 9.978 1.00 97.44 214 LEU A C 1
ATOM 1627 O O . LEU A 1 214 ? -7.678 0.886 10.170 1.00 97.44 214 LEU A O 1
ATOM 1631 N N . ALA A 1 215 ? -8.003 2.991 9.487 1.00 97.44 215 ALA A N 1
ATOM 1632 C CA . ALA A 1 215 ? -6.637 3.234 9.061 1.00 97.44 215 ALA A CA 1
ATOM 1633 C C . ALA A 1 215 ? -5.903 4.132 10.065 1.00 97.44 215 ALA A C 1
ATOM 1635 O O . ALA A 1 215 ? -6.287 5.282 10.267 1.00 97.44 215 ALA A O 1
ATOM 1636 N N . ILE A 1 216 ? -4.834 3.620 10.674 1.00 96.19 216 ILE A N 1
ATOM 1637 C CA . ILE A 1 216 ? -4.014 4.340 11.654 1.00 96.19 216 ILE A CA 1
ATOM 1638 C C . ILE A 1 216 ? -2.604 4.491 11.090 1.00 96.19 216 ILE A C 1
ATOM 1640 O O . ILE A 1 216 ? -1.823 3.535 11.039 1.00 96.19 216 ILE A O 1
ATOM 1644 N N . ASP A 1 217 ? -2.278 5.706 10.660 1.00 95.00 217 ASP A N 1
ATOM 1645 C CA . ASP A 1 217 ? -0.940 6.048 10.195 1.00 95.00 217 ASP A CA 1
ATOM 1646 C C . ASP A 1 217 ? 0.008 6.242 11.382 1.00 95.00 217 ASP A C 1
ATOM 1648 O O . ASP A 1 217 ? -0.357 6.830 12.401 1.00 95.00 217 ASP A O 1
ATOM 1652 N N . ASP A 1 218 ? 1.232 5.736 11.250 1.00 92.62 218 ASP A N 1
ATOM 1653 C CA . ASP A 1 218 ? 2.269 5.763 12.273 1.00 92.62 218 ASP A CA 1
ATOM 1654 C C . ASP A 1 218 ? 1.752 5.311 13.649 1.00 92.62 218 ASP A C 1
ATOM 1656 O O . ASP A 1 218 ? 1.883 6.016 14.647 1.00 92.62 218 ASP A O 1
ATOM 1660 N N . TYR A 1 219 ? 1.211 4.093 13.722 1.00 94.25 219 TYR A N 1
ATOM 1661 C CA . TYR A 1 219 ? 0.607 3.508 14.926 1.00 94.25 219 TYR A CA 1
ATOM 1662 C C . TYR A 1 219 ? 1.527 3.528 16.162 1.00 94.25 219 TYR A C 1
ATOM 1664 O O . TYR A 1 219 ? 1.067 3.715 17.282 1.00 94.25 219 TYR A O 1
ATOM 1672 N N . HIS A 1 220 ? 2.847 3.420 15.997 1.00 90.88 220 HIS A N 1
ATOM 1673 C CA . HIS A 1 220 ? 3.804 3.600 17.103 1.00 90.88 220 HIS A CA 1
ATOM 1674 C C . HIS A 1 220 ? 3.707 4.983 17.791 1.00 90.88 220 HIS A C 1
ATOM 1676 O O . HIS A 1 220 ? 4.068 5.133 18.959 1.00 90.88 220 HIS A O 1
ATOM 1682 N N . LEU A 1 221 ? 3.215 5.974 17.040 1.00 88.12 221 LEU A N 1
ATOM 1683 C CA . LEU A 1 221 ? 2.684 7.278 17.441 1.00 88.12 221 LEU A CA 1
ATOM 1684 C C . LEU A 1 221 ? 1.668 7.173 18.575 1.00 88.12 221 LEU A C 1
ATOM 1686 O O . LEU A 1 221 ? 1.765 7.839 19.602 1.00 88.12 221 LEU A O 1
ATOM 1690 N N . VAL A 1 222 ? 0.684 6.318 18.323 1.00 85.75 222 VAL A N 1
ATOM 1691 C CA . VAL A 1 222 ? -0.488 6.059 19.156 1.00 85.75 222 VAL A CA 1
ATOM 1692 C C . VAL A 1 222 ? -0.100 5.242 20.376 1.00 85.75 222 VAL A C 1
ATOM 1694 O O . VAL A 1 222 ? -0.311 5.688 21.501 1.00 85.75 222 VAL A O 1
ATOM 1697 N N . ALA A 1 223 ? 0.549 4.099 20.147 1.00 85.25 223 ALA A N 1
ATOM 1698 C CA . ALA A 1 223 ? 0.874 3.124 21.183 1.00 85.25 223 ALA A CA 1
ATOM 1699 C C . ALA A 1 223 ? 1.697 3.708 22.345 1.00 85.25 223 ALA A C 1
ATOM 1701 O O . ALA A 1 223 ? 1.552 3.266 23.478 1.00 85.25 223 ALA A O 1
ATOM 1702 N N . ASN A 1 224 ? 2.550 4.701 22.071 1.00 80.44 224 ASN A N 1
ATOM 1703 C CA . ASN A 1 224 ? 3.445 5.284 23.072 1.00 80.44 224 ASN A CA 1
ATOM 1704 C C . ASN A 1 224 ? 2.951 6.606 23.681 1.00 80.44 224 ASN A C 1
ATOM 1706 O O . ASN A 1 224 ? 3.565 7.080 24.635 1.00 80.44 224 ASN A O 1
ATOM 1710 N N . ARG A 1 225 ? 1.932 7.258 23.101 1.00 81.06 225 ARG A N 1
ATOM 1711 C CA . ARG A 1 225 ? 1.549 8.634 23.482 1.00 81.06 225 ARG A CA 1
ATOM 1712 C C . ARG A 1 225 ? 0.131 8.781 24.014 1.00 81.06 225 ARG A C 1
ATOM 1714 O O . ARG A 1 225 ? -0.106 9.763 24.706 1.00 81.06 225 ARG A O 1
ATOM 1721 N N . LEU A 1 226 ? -0.790 7.886 23.658 1.00 82.69 226 LEU A N 1
ATOM 1722 C CA . LEU A 1 226 ? -2.187 8.002 24.084 1.00 82.69 226 LEU A CA 1
ATOM 1723 C C . LEU A 1 226 ? -2.417 7.387 25.466 1.00 82.69 226 LEU A C 1
ATOM 1725 O O . LEU A 1 226 ? -1.655 6.519 25.900 1.00 82.69 226 LEU A O 1
ATOM 1729 N N . ASP A 1 227 ? -3.495 7.815 26.128 1.00 88.19 227 ASP A N 1
ATOM 1730 C CA . ASP A 1 227 ? -3.963 7.217 27.380 1.00 88.19 227 ASP A CA 1
ATOM 1731 C C . ASP A 1 227 ? -4.096 5.680 27.237 1.00 88.19 227 ASP A C 1
ATOM 1733 O O . ASP A 1 227 ? -4.752 5.199 26.303 1.00 88.19 227 ASP A O 1
ATOM 1737 N N . PRO A 1 228 ? -3.523 4.881 28.160 1.00 90.75 228 PRO A N 1
ATOM 173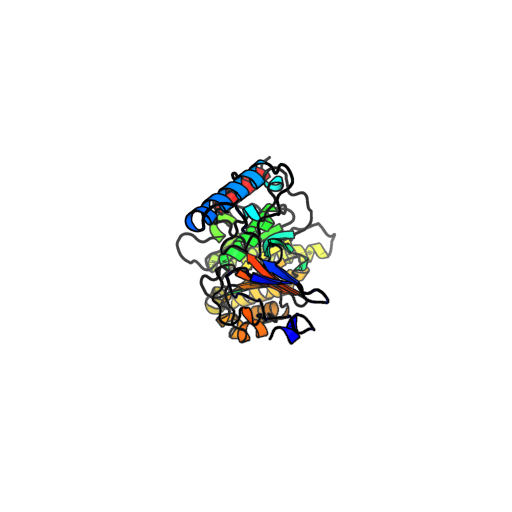8 C CA . PRO A 1 228 ? -3.671 3.425 28.168 1.00 90.75 228 PRO A CA 1
ATOM 1739 C C . PRO A 1 228 ? -5.120 2.926 28.059 1.00 90.75 228 PRO A C 1
ATOM 1741 O O . PRO A 1 228 ? -5.363 1.895 27.433 1.00 90.75 228 PRO A O 1
ATOM 1744 N N . LYS A 1 229 ? -6.098 3.657 28.609 1.00 92.00 229 LYS A N 1
ATOM 1745 C CA . LYS A 1 229 ? -7.528 3.325 28.487 1.00 92.00 229 LYS A CA 1
ATOM 1746 C C . LYS A 1 229 ? -8.029 3.439 27.050 1.00 92.00 229 LYS A C 1
ATOM 1748 O O . LYS A 1 229 ? -8.872 2.650 26.626 1.00 92.00 229 LYS A O 1
ATOM 1753 N N . LEU A 1 230 ? -7.524 4.417 26.301 1.00 91.94 230 LEU A N 1
ATOM 1754 C CA . LEU A 1 230 ? -7.874 4.610 24.898 1.00 91.94 230 LEU A CA 1
ATOM 1755 C C . LEU A 1 230 ? -7.281 3.489 24.033 1.00 91.94 230 LEU A C 1
ATOM 1757 O O . LEU A 1 230 ? -7.955 2.977 23.141 1.00 91.94 230 LEU A O 1
ATOM 1761 N N . ILE A 1 231 ? -6.060 3.046 24.352 1.00 92.50 231 ILE A N 1
ATOM 1762 C CA . ILE A 1 231 ? -5.427 1.883 23.713 1.00 92.50 231 ILE A CA 1
ATOM 1763 C C . ILE A 1 231 ? -6.200 0.591 24.001 1.00 92.50 231 ILE A C 1
ATOM 1765 O O . ILE A 1 231 ? -6.418 -0.196 23.085 1.00 92.50 231 ILE A O 1
ATOM 1769 N N . GLU A 1 232 ? -6.658 0.376 25.237 1.00 94.12 232 GLU A N 1
ATOM 1770 C CA . GLU A 1 232 ? -7.456 -0.805 25.594 1.00 94.12 232 GLU A CA 1
ATOM 1771 C C . GLU A 1 232 ? -8.777 -0.859 24.810 1.00 94.12 232 GLU A C 1
ATOM 1773 O O . GLU A 1 232 ? -9.161 -1.908 24.289 1.00 94.12 232 GLU A O 1
ATOM 1778 N N . ARG A 1 233 ? -9.462 0.282 24.680 1.00 95.31 233 ARG A N 1
ATOM 1779 C CA . ARG A 1 233 ? -10.680 0.401 23.866 1.00 95.31 233 ARG A CA 1
ATOM 1780 C C . ARG A 1 233 ? -10.412 0.121 22.391 1.00 95.31 233 ARG A C 1
ATOM 1782 O O . ARG A 1 233 ? -11.127 -0.671 21.777 1.00 95.31 233 ARG A O 1
ATOM 1789 N N . LEU A 1 234 ? -9.335 0.690 21.846 1.00 95.56 234 LEU A N 1
ATOM 1790 C CA . LEU A 1 234 ? -8.903 0.406 20.481 1.00 95.56 234 LEU A CA 1
ATOM 1791 C C . LEU A 1 234 ? -8.597 -1.086 20.289 1.00 95.56 234 LEU A C 1
ATOM 1793 O O . LEU A 1 234 ? -9.015 -1.660 19.289 1.00 95.56 234 LEU A O 1
ATOM 1797 N N . GLU A 1 235 ? -7.920 -1.739 21.237 1.00 95.75 235 GLU A N 1
ATOM 1798 C CA . GLU A 1 235 ? -7.625 -3.174 21.153 1.00 95.75 235 GLU A CA 1
ATOM 1799 C C . GLU A 1 235 ? -8.909 -3.999 21.072 1.00 95.75 235 GLU A C 1
ATOM 1801 O O . GLU A 1 235 ? -9.022 -4.885 20.218 1.00 95.75 235 GLU A O 1
ATOM 1806 N N . ARG A 1 236 ? -9.891 -3.705 21.934 1.00 95.19 236 ARG A N 1
ATOM 1807 C CA . ARG A 1 236 ? -11.194 -4.380 21.896 1.00 95.19 236 ARG A CA 1
ATOM 1808 C C . ARG A 1 236 ? -11.846 -4.200 20.531 1.00 95.19 236 ARG A C 1
ATOM 1810 O O . ARG A 1 236 ? -12.289 -5.190 19.956 1.00 95.19 236 ARG A O 1
ATOM 1817 N N . LEU A 1 237 ? -11.839 -2.989 19.982 1.00 95.25 237 LEU A N 1
ATOM 1818 C CA . LEU A 1 237 ? -12.410 -2.730 18.666 1.00 95.25 237 LEU A CA 1
ATOM 1819 C C . LEU A 1 237 ? -11.682 -3.491 17.550 1.00 95.25 237 LEU A C 1
ATOM 1821 O O . LEU A 1 237 ? -12.331 -4.128 16.729 1.00 95.25 237 LEU A O 1
ATOM 1825 N N . VAL A 1 238 ? -10.347 -3.490 17.532 1.00 96.19 238 VAL A N 1
ATOM 1826 C CA . VAL A 1 238 ? -9.549 -4.218 16.526 1.00 96.19 238 VAL A CA 1
ATOM 1827 C C . VAL A 1 238 ? -9.787 -5.734 16.608 1.00 96.19 238 VAL A C 1
ATOM 1829 O O . VAL A 1 238 ? -9.725 -6.434 15.596 1.00 96.19 238 VAL A O 1
ATOM 1832 N N . ARG A 1 239 ? -10.083 -6.261 17.800 1.00 95.12 239 ARG A N 1
ATOM 1833 C CA . ARG A 1 239 ? -10.377 -7.684 18.012 1.00 95.12 239 ARG A CA 1
ATOM 1834 C C . ARG A 1 239 ? -11.776 -8.094 17.540 1.00 95.12 239 ARG A C 1
ATOM 1836 O O . ARG A 1 239 ? -11.891 -9.167 16.961 1.00 95.12 239 ARG A O 1
ATOM 1843 N N . HIS A 1 240 ? -12.803 -7.276 17.780 1.00 91.69 240 HIS A N 1
ATOM 1844 C CA . HIS A 1 240 ? -14.206 -7.603 17.452 1.00 91.69 240 HIS A CA 1
ATOM 1845 C C . HIS A 1 240 ? -14.645 -7.085 16.076 1.00 91.69 240 HIS A C 1
ATOM 1847 O O . HIS A 1 240 ? -15.524 -7.657 15.438 1.00 91.69 240 HIS A O 1
ATOM 1853 N N . GLY A 1 241 ? -13.994 -6.033 15.578 1.00 91.69 241 GLY A N 1
ATOM 1854 C CA . GLY A 1 241 ? -14.271 -5.420 14.283 1.00 91.69 241 GLY A CA 1
ATOM 1855 C C . GLY A 1 241 ? -14.338 -6.383 13.086 1.00 91.69 241 GLY A C 1
ATOM 1856 O O . GLY A 1 241 ? -15.226 -6.193 12.251 1.00 91.69 241 GLY A O 1
ATOM 1857 N N . PRO A 1 242 ? -13.489 -7.426 12.987 1.00 92.25 242 PRO A N 1
ATOM 1858 C CA . PRO A 1 242 ? -13.542 -8.401 11.897 1.00 92.25 242 PRO A CA 1
ATOM 1859 C C . PRO A 1 242 ? -14.920 -9.021 11.663 1.00 92.25 242 PRO A C 1
ATOM 1861 O O . PRO A 1 242 ? -15.386 -9.058 10.525 1.00 92.25 242 PRO A O 1
ATOM 1864 N N . ASP A 1 243 ? -15.602 -9.433 12.735 1.00 89.38 243 ASP A N 1
ATOM 1865 C CA . ASP A 1 243 ? -16.915 -10.091 12.671 1.00 89.38 243 ASP A CA 1
ATOM 1866 C C . ASP A 1 243 ? -18.034 -9.143 12.211 1.00 89.38 243 ASP A C 1
ATOM 1868 O O . ASP A 1 243 ? -19.153 -9.568 11.923 1.00 89.38 243 ASP A O 1
ATOM 1872 N N . LEU A 1 244 ? -17.728 -7.847 12.142 1.00 90.38 244 LEU A N 1
ATOM 1873 C CA . LEU A 1 244 ? -18.658 -6.765 11.846 1.00 90.38 244 LEU A CA 1
ATOM 1874 C C . LEU A 1 244 ? -18.277 -6.017 10.564 1.00 90.38 244 LEU A C 1
ATOM 1876 O O . LEU A 1 244 ? -18.820 -4.942 10.301 1.00 90.38 244 LEU A O 1
ATOM 1880 N N . GLY A 1 245 ? -17.363 -6.568 9.759 1.00 91.50 245 GLY A N 1
ATOM 1881 C CA . GLY A 1 245 ? -16.922 -5.964 8.501 1.00 91.50 245 GLY A CA 1
ATOM 1882 C C . GLY A 1 245 ? -16.046 -4.731 8.712 1.00 91.50 245 GLY A C 1
ATOM 1883 O O . GLY A 1 245 ? -16.217 -3.725 8.022 1.00 91.50 245 GLY A O 1
ATOM 1884 N N . ILE A 1 246 ? -15.153 -4.776 9.705 1.00 94.94 246 ILE A N 1
ATOM 1885 C CA . ILE A 1 246 ? -14.138 -3.749 9.946 1.00 94.94 246 ILE A CA 1
ATOM 1886 C C . ILE A 1 246 ? -12.752 -4.348 9.708 1.00 94.94 246 ILE A C 1
ATOM 1888 O O . ILE A 1 246 ? -12.326 -5.257 10.420 1.00 94.94 246 ILE A O 1
ATOM 1892 N N . THR A 1 247 ? -12.021 -3.792 8.745 1.00 96.88 247 THR A N 1
ATOM 1893 C CA . THR A 1 247 ? -10.607 -4.101 8.509 1.00 96.88 247 THR A CA 1
ATOM 1894 C C . THR A 1 247 ? -9.736 -3.012 9.118 1.00 96.88 247 THR A C 1
ATOM 1896 O O . THR A 1 247 ? -9.931 -1.824 8.860 1.00 96.88 247 THR A O 1
ATOM 1899 N N . THR A 1 248 ? -8.744 -3.407 9.910 1.00 97.81 248 THR A N 1
ATOM 1900 C CA . THR A 1 248 ? -7.772 -2.487 10.507 1.00 97.81 248 THR A CA 1
ATOM 1901 C C . THR A 1 248 ? -6.502 -2.437 9.664 1.00 97.81 248 THR A C 1
ATOM 1903 O O . THR A 1 248 ? -5.877 -3.465 9.399 1.00 97.81 248 THR A O 1
ATOM 1906 N N . VAL A 1 249 ? -6.093 -1.229 9.283 1.00 97.88 249 VAL A N 1
ATOM 1907 C CA . VAL A 1 249 ? -4.872 -0.951 8.527 1.00 97.88 249 VAL A CA 1
ATOM 1908 C C . VAL A 1 249 ? -3.931 -0.121 9.388 1.00 97.88 249 VAL A C 1
ATOM 1910 O O . VAL A 1 249 ? -4.273 0.989 9.784 1.00 97.88 249 VAL A O 1
ATOM 1913 N N . LEU A 1 250 ? -2.737 -0.637 9.672 1.00 97.19 250 LEU A N 1
ATOM 1914 C CA . LEU A 1 250 ? -1.743 0.061 10.493 1.00 97.19 250 LEU A CA 1
ATOM 1915 C C . LEU A 1 250 ? -0.494 0.368 9.684 1.00 97.19 250 LEU A C 1
ATOM 1917 O O . LEU A 1 250 ? 0.012 -0.506 8.983 1.00 97.19 250 LEU A O 1
ATOM 1921 N N . SER A 1 251 ? 0.058 1.568 9.842 1.00 96.69 251 SER A N 1
ATOM 1922 C CA . SER A 1 251 ? 1.386 1.895 9.322 1.00 96.69 251 SER A CA 1
ATOM 1923 C C . SER A 1 251 ? 2.405 2.049 10.457 1.00 96.69 251 SER A C 1
ATOM 1925 O O . SER A 1 251 ? 2.089 2.565 11.532 1.00 96.69 251 SER A O 1
ATOM 1927 N N . LEU A 1 252 ? 3.634 1.564 10.254 1.00 94.75 252 LEU A N 1
ATOM 1928 C CA . LEU A 1 252 ? 4.728 1.724 11.216 1.00 94.75 252 LEU A CA 1
ATOM 1929 C C . LEU A 1 252 ? 6.113 1.530 10.572 1.00 94.75 252 LEU A C 1
ATOM 1931 O O . LEU A 1 252 ? 6.243 0.849 9.553 1.00 94.75 252 LEU A O 1
ATOM 1935 N N . PRO A 1 253 ? 7.176 2.112 11.158 1.00 94.12 253 PRO A N 1
ATOM 1936 C CA . PRO A 1 253 ? 8.549 1.830 10.756 1.00 94.12 253 PRO A CA 1
ATOM 1937 C C . PRO A 1 253 ? 8.918 0.350 10.908 1.00 94.12 253 PRO A C 1
ATOM 1939 O O . PRO A 1 253 ? 8.494 -0.293 11.871 1.00 94.12 253 PRO A O 1
ATOM 1942 N N . THR A 1 254 ? 9.753 -0.182 10.006 1.00 91.44 254 THR A N 1
ATOM 1943 C CA . THR A 1 254 ? 10.207 -1.589 10.066 1.00 91.44 254 THR A CA 1
ATOM 1944 C C . THR A 1 254 ? 10.944 -1.893 11.376 1.00 91.44 254 THR A C 1
ATOM 1946 O O . THR A 1 254 ? 10.642 -2.885 12.038 1.00 91.44 254 THR A O 1
ATOM 1949 N N . THR A 1 255 ? 11.788 -0.960 11.825 1.00 88.00 255 THR A N 1
ATOM 1950 C CA . THR A 1 255 ? 12.546 -1.029 13.086 1.00 88.00 255 THR A CA 1
ATOM 1951 C C . THR A 1 255 ? 11.662 -1.053 14.336 1.00 88.00 255 THR A C 1
ATOM 1953 O O . THR A 1 255 ? 12.031 -1.608 15.372 1.00 88.00 255 THR A O 1
ATOM 1956 N N . VAL A 1 256 ? 10.470 -0.456 14.262 1.00 89.44 256 VAL A N 1
ATOM 1957 C CA . VAL A 1 256 ? 9.505 -0.475 15.367 1.00 89.44 256 VAL A CA 1
ATOM 1958 C C . VAL A 1 256 ? 8.673 -1.752 15.326 1.00 89.44 256 VAL A C 1
ATOM 1960 O O . VAL A 1 256 ? 8.367 -2.320 16.368 1.00 89.44 256 VAL A O 1
ATOM 1963 N N . ALA A 1 257 ? 8.353 -2.262 14.136 1.00 86.12 257 ALA A N 1
ATOM 1964 C CA . ALA A 1 257 ? 7.582 -3.493 13.987 1.00 86.12 257 ALA A CA 1
ATOM 1965 C C . ALA A 1 257 ? 8.266 -4.715 14.620 1.00 86.12 257 ALA A C 1
ATOM 1967 O O . ALA A 1 257 ? 7.583 -5.645 15.056 1.00 86.12 257 ALA A O 1
ATOM 1968 N N . SER A 1 258 ? 9.600 -4.739 14.674 1.00 80.69 258 SER A N 1
ATOM 1969 C CA . SER A 1 258 ? 10.371 -5.811 15.313 1.00 80.69 258 SER A CA 1
ATOM 1970 C C . SER A 1 258 ? 10.403 -5.705 16.843 1.00 80.69 258 SER A C 1
ATOM 1972 O O . SER A 1 258 ? 10.427 -6.736 17.514 1.00 80.69 258 SER A O 1
ATOM 1974 N N . SER A 1 259 ? 10.362 -4.491 17.396 1.00 85.94 259 SER A N 1
ATOM 1975 C CA . SER A 1 259 ? 10.549 -4.217 18.828 1.00 85.94 259 SER A CA 1
ATOM 1976 C C . SER A 1 259 ? 9.246 -4.020 19.606 1.00 85.94 259 SER A C 1
ATOM 1978 O O . SER A 1 259 ? 9.198 -4.292 20.805 1.00 85.94 259 SER A O 1
ATOM 1980 N N . LEU A 1 260 ? 8.179 -3.577 18.944 1.00 85.38 260 LEU A N 1
ATOM 1981 C CA . LEU A 1 260 ? 6.904 -3.264 19.577 1.00 85.38 260 LEU A CA 1
ATOM 1982 C C . LEU A 1 260 ? 6.098 -4.544 19.873 1.00 85.38 260 LEU A C 1
ATOM 1984 O O . LEU A 1 260 ? 5.815 -5.341 18.978 1.00 85.38 260 LEU A O 1
ATOM 1988 N N . MET A 1 261 ? 5.748 -4.745 21.148 1.00 83.62 261 MET A N 1
ATOM 1989 C CA . MET A 1 261 ? 5.134 -5.982 21.667 1.00 83.62 261 MET A CA 1
ATOM 1990 C C . MET A 1 261 ? 3.684 -5.797 22.139 1.00 83.62 261 MET A C 1
ATOM 1992 O O . MET A 1 261 ? 3.158 -6.635 22.881 1.00 83.62 261 MET A O 1
ATOM 1996 N N . ASP A 1 262 ? 3.023 -4.711 21.740 1.00 90.00 262 ASP A N 1
ATOM 1997 C CA . ASP A 1 262 ? 1.643 -4.465 22.146 1.00 90.00 262 ASP A CA 1
ATOM 1998 C C . ASP A 1 262 ? 0.669 -5.501 21.533 1.00 90.00 262 ASP A C 1
ATOM 2000 O O . ASP A 1 262 ? 0.979 -6.153 20.525 1.00 90.00 262 ASP A O 1
ATOM 2004 N N . PRO A 1 263 ? -0.494 -5.743 22.168 1.00 91.81 263 PRO A N 1
ATOM 2005 C CA . PRO A 1 263 ? -1.449 -6.758 21.719 1.00 91.81 263 PRO A CA 1
ATOM 2006 C C . PRO A 1 263 ? -1.964 -6.555 20.288 1.00 91.81 263 PRO A C 1
ATOM 2008 O O . PRO A 1 263 ? -2.095 -7.540 19.559 1.00 91.81 263 PRO A O 1
ATOM 2011 N N . ILE A 1 264 ? -2.201 -5.307 19.868 1.00 94.94 264 ILE A N 1
ATOM 2012 C CA . ILE A 1 264 ? -2.710 -4.986 18.528 1.00 94.94 264 ILE A CA 1
ATOM 2013 C C . ILE A 1 264 ? -1.663 -5.358 17.476 1.00 94.94 264 ILE A C 1
ATOM 2015 O O . ILE A 1 264 ? -1.980 -6.044 16.506 1.00 94.94 264 ILE A O 1
ATOM 2019 N N . ILE A 1 265 ? -0.395 -4.993 17.684 1.00 93.44 265 ILE A N 1
ATOM 2020 C CA . ILE A 1 265 ? 0.676 -5.354 16.744 1.00 93.44 265 ILE A CA 1
ATOM 2021 C C . ILE A 1 265 ? 0.889 -6.860 16.672 1.00 93.44 265 ILE A C 1
ATOM 2023 O O . ILE A 1 265 ? 1.072 -7.393 15.577 1.00 93.44 265 ILE A O 1
ATOM 2027 N N . ARG A 1 266 ? 0.818 -7.581 17.795 1.00 92.38 266 ARG A N 1
ATOM 2028 C CA . ARG A 1 266 ? 0.893 -9.052 17.774 1.00 92.38 266 ARG A CA 1
ATOM 2029 C C . ARG A 1 266 ? -0.237 -9.666 16.948 1.00 92.38 266 ARG A C 1
ATOM 2031 O O . ARG A 1 266 ? 0.024 -10.568 16.151 1.00 92.38 266 ARG A O 1
ATOM 2038 N N . LEU A 1 267 ? -1.454 -9.150 17.100 1.00 92.44 267 LEU A N 1
ATOM 2039 C CA . LEU A 1 267 ? -2.627 -9.589 16.352 1.00 92.44 267 LEU A CA 1
ATOM 2040 C C . LEU A 1 267 ? -2.459 -9.327 14.848 1.00 92.44 267 LEU A C 1
ATOM 2042 O O . LEU A 1 267 ? -2.510 -10.263 14.055 1.00 92.44 267 LEU A O 1
ATOM 2046 N N . VAL A 1 268 ? -2.132 -8.095 14.459 1.00 93.12 268 VAL A N 1
ATOM 2047 C CA . VAL A 1 268 ? -1.936 -7.716 13.051 1.00 93.12 268 VAL A CA 1
ATOM 2048 C C . VAL A 1 268 ? -0.770 -8.479 12.403 1.00 93.12 268 VAL A C 1
ATOM 2050 O O . VAL A 1 268 ? -0.915 -9.011 11.302 1.00 93.12 268 VAL A O 1
ATOM 2053 N N . LYS A 1 269 ? 0.377 -8.623 13.085 1.00 91.50 269 LYS A N 1
ATOM 2054 C CA . LYS A 1 269 ? 1.538 -9.374 12.564 1.00 91.50 269 LYS A CA 1
ATOM 2055 C C . LYS A 1 269 ? 1.246 -10.859 12.366 1.00 91.50 269 LYS A C 1
ATOM 2057 O O . LYS A 1 269 ? 1.824 -11.470 11.468 1.00 91.50 269 LYS A O 1
ATOM 2062 N N . SER A 1 270 ? 0.371 -11.443 13.187 1.00 90.56 270 SER A N 1
ATOM 2063 C CA . SER A 1 270 ? -0.005 -12.856 13.065 1.00 90.56 270 SER A CA 1
ATOM 2064 C C . SER A 1 270 ? -0.711 -13.164 11.742 1.00 90.56 270 SER A C 1
ATOM 2066 O O . SER A 1 270 ? -0.547 -14.263 11.215 1.00 90.56 270 SER A O 1
ATOM 2068 N N . TRP A 1 271 ? -1.405 -12.176 11.165 1.00 92.75 271 TRP A N 1
ATOM 2069 C CA . TRP A 1 271 ? -2.143 -12.320 9.910 1.00 92.75 271 TRP A CA 1
ATOM 2070 C C . TRP A 1 271 ? -1.241 -12.345 8.668 1.00 92.75 271 TRP A C 1
ATOM 2072 O O . TRP A 1 271 ? -1.591 -12.944 7.655 1.00 92.75 271 TRP A O 1
ATOM 2082 N N . ARG A 1 272 ? -0.046 -11.738 8.760 1.00 91.25 272 ARG A N 1
ATOM 2083 C CA . ARG A 1 272 ? 0.979 -11.704 7.697 1.00 91.25 272 ARG A CA 1
ATOM 2084 C C . ARG A 1 272 ? 0.447 -11.232 6.338 1.00 91.25 272 ARG A C 1
ATOM 2086 O O . ARG A 1 272 ? 0.766 -11.818 5.305 1.00 91.25 272 ARG A O 1
ATOM 2093 N N . ASN A 1 273 ? -0.333 -10.156 6.347 1.00 94.81 273 ASN A N 1
ATOM 2094 C CA . ASN A 1 273 ? -0.799 -9.487 5.137 1.00 94.81 273 ASN A CA 1
ATOM 2095 C C . ASN A 1 273 ? -0.439 -8.000 5.185 1.00 94.81 273 ASN A C 1
ATOM 2097 O O . ASN A 1 273 ? -0.681 -7.347 6.204 1.00 94.81 273 ASN A O 1
ATOM 2101 N N . GLY A 1 274 ? 0.164 -7.464 4.126 1.00 96.62 274 GLY A N 1
ATOM 2102 C CA . GLY A 1 274 ? 0.640 -6.089 4.161 1.00 96.62 274 GLY A CA 1
ATOM 2103 C C . GLY A 1 274 ? 1.506 -5.632 2.996 1.00 96.62 274 GLY A C 1
ATOM 2104 O O . GLY A 1 274 ? 1.734 -6.347 2.024 1.00 96.62 274 GLY A O 1
ATOM 2105 N N . LEU A 1 275 ? 2.029 -4.416 3.141 1.00 97.88 275 LEU A N 1
ATOM 2106 C CA . LEU A 1 275 ? 3.043 -3.811 2.285 1.00 97.88 275 LEU A CA 1
ATOM 2107 C C . LEU A 1 275 ? 4.369 -3.698 3.037 1.00 97.88 275 LEU A C 1
ATOM 2109 O O . LEU A 1 275 ? 4.419 -3.189 4.154 1.00 97.88 275 LEU A O 1
ATOM 2113 N N . TRP A 1 276 ? 5.451 -4.132 2.401 1.00 97.25 276 TRP A N 1
ATOM 2114 C CA . TRP A 1 276 ? 6.826 -3.940 2.850 1.00 97.25 276 TRP A CA 1
ATOM 2115 C C . TRP A 1 276 ? 7.538 -2.982 1.897 1.00 97.25 276 TRP A C 1
ATOM 2117 O O . TRP A 1 276 ? 7.936 -3.381 0.806 1.00 97.25 276 TRP A O 1
ATOM 2127 N N . LEU A 1 277 ? 7.678 -1.719 2.287 1.00 97.31 277 LEU A N 1
ATOM 2128 C CA . LEU A 1 277 ? 8.117 -0.619 1.433 1.00 97.31 277 LEU A CA 1
ATOM 2129 C C . LEU A 1 277 ? 9.557 -0.198 1.725 1.00 97.31 277 LEU A C 1
ATOM 2131 O O . LEU A 1 277 ? 9.982 -0.129 2.878 1.00 97.31 277 LEU A O 1
ATOM 2135 N N . SER A 1 278 ? 10.284 0.131 0.660 1.00 94.56 278 SER A N 1
ATOM 2136 C CA . SER A 1 278 ? 11.569 0.844 0.636 1.00 94.56 278 SER A CA 1
ATOM 2137 C C . SER A 1 278 ? 12.720 0.263 1.476 1.00 94.56 278 SER A C 1
ATOM 2139 O O . SER A 1 278 ? 13.780 0.877 1.559 1.00 94.56 278 SER A O 1
ATOM 2141 N N . SER A 1 279 ? 12.561 -0.926 2.065 1.00 91.50 279 SER A N 1
ATOM 2142 C CA . SER A 1 279 ? 13.604 -1.640 2.808 1.00 91.50 279 SER A CA 1
ATOM 2143 C C . SER A 1 279 ? 13.940 -2.972 2.142 1.00 91.50 279 SER A C 1
ATOM 2145 O O . SER A 1 279 ? 13.057 -3.722 1.726 1.00 91.50 279 SER A O 1
ATOM 2147 N N . THR A 1 280 ? 15.230 -3.290 2.075 1.00 90.75 280 THR A N 1
ATOM 2148 C CA . THR A 1 280 ? 15.754 -4.569 1.568 1.00 90.75 280 THR A CA 1
ATOM 2149 C C . THR A 1 280 ? 16.469 -5.369 2.658 1.00 90.75 280 THR A C 1
ATOM 2151 O O . THR A 1 280 ? 17.195 -6.324 2.367 1.00 90.75 280 THR A O 1
ATOM 2154 N N . GLU A 1 281 ? 16.243 -5.005 3.924 1.00 90.12 281 GLU A N 1
ATOM 2155 C CA . GLU A 1 281 ? 16.816 -5.688 5.078 1.00 90.12 281 GLU A CA 1
ATOM 2156 C C . GLU A 1 281 ? 16.152 -7.053 5.288 1.00 90.12 281 GLU A C 1
ATOM 2158 O O . GLU A 1 281 ? 14.991 -7.170 5.682 1.00 90.12 281 GLU A O 1
ATOM 2163 N N . SER A 1 282 ? 16.903 -8.121 5.012 1.00 88.31 282 SER A N 1
ATOM 2164 C CA . SER A 1 282 ? 16.346 -9.474 4.962 1.00 88.31 282 SER A CA 1
ATOM 2165 C C . SER A 1 282 ? 15.887 -10.009 6.316 1.00 88.31 282 SER A C 1
ATOM 2167 O O . SER A 1 282 ? 14.957 -10.807 6.354 1.00 88.31 282 SER A O 1
ATOM 2169 N N . THR A 1 283 ? 16.538 -9.612 7.412 1.00 88.50 283 THR A N 1
ATOM 2170 C CA . THR A 1 283 ? 16.233 -10.133 8.753 1.00 88.50 283 THR A CA 1
ATOM 2171 C C . THR A 1 283 ? 14.893 -9.605 9.251 1.00 88.50 283 THR A C 1
ATOM 2173 O O . THR A 1 283 ? 14.039 -10.389 9.668 1.00 88.50 283 THR A O 1
ATOM 2176 N N . GLU A 1 284 ? 14.671 -8.292 9.148 1.00 86.94 284 GLU A N 1
ATOM 2177 C CA . GLU A 1 284 ? 13.392 -7.687 9.522 1.00 86.94 284 GLU A CA 1
ATOM 2178 C C . GLU A 1 284 ? 12.264 -8.181 8.602 1.00 86.94 284 GLU A C 1
ATOM 2180 O O . GLU A 1 284 ? 11.207 -8.586 9.091 1.00 86.94 284 GLU A O 1
ATOM 2185 N N . ALA A 1 285 ? 12.513 -8.254 7.289 1.00 91.31 285 ALA A N 1
ATOM 2186 C CA . ALA A 1 285 ? 11.548 -8.758 6.311 1.00 91.31 285 ALA A CA 1
ATOM 2187 C C . ALA A 1 285 ? 11.128 -10.210 6.606 1.00 91.31 285 ALA A C 1
ATOM 2189 O O . ALA A 1 285 ? 9.936 -10.532 6.618 1.00 91.31 285 ALA A O 1
ATOM 2190 N N . ALA A 1 286 ? 12.090 -11.080 6.932 1.00 90.06 286 ALA A N 1
ATOM 2191 C CA . ALA A 1 286 ? 11.824 -12.478 7.255 1.00 90.06 286 ALA A CA 1
ATOM 2192 C C . ALA A 1 286 ? 10.940 -12.639 8.502 1.00 90.06 286 ALA A C 1
ATOM 2194 O O . ALA A 1 286 ? 10.122 -13.559 8.546 1.00 90.06 286 ALA A O 1
ATOM 2195 N N . SER A 1 287 ? 11.035 -11.727 9.479 1.00 86.31 287 SER A N 1
ATOM 2196 C CA . SER A 1 287 ? 10.163 -11.734 10.666 1.00 86.31 287 SER A CA 1
ATOM 2197 C C . SER A 1 287 ? 8.678 -11.532 10.326 1.00 86.31 287 SER A C 1
ATOM 2199 O O . SER A 1 287 ? 7.804 -11.979 11.070 1.00 86.31 287 SER A O 1
ATOM 2201 N N . MET A 1 288 ? 8.401 -10.919 9.173 1.00 88.44 288 MET A N 1
ATOM 2202 C CA . MET A 1 288 ? 7.063 -10.696 8.619 1.00 88.44 288 MET A CA 1
ATOM 2203 C C . MET A 1 288 ? 6.673 -11.726 7.551 1.00 88.44 288 MET A C 1
ATOM 2205 O O . MET A 1 288 ? 5.580 -11.652 6.997 1.00 88.44 288 MET A O 1
ATOM 2209 N N . GLY A 1 289 ? 7.541 -12.701 7.261 1.00 89.44 289 GLY A N 1
AT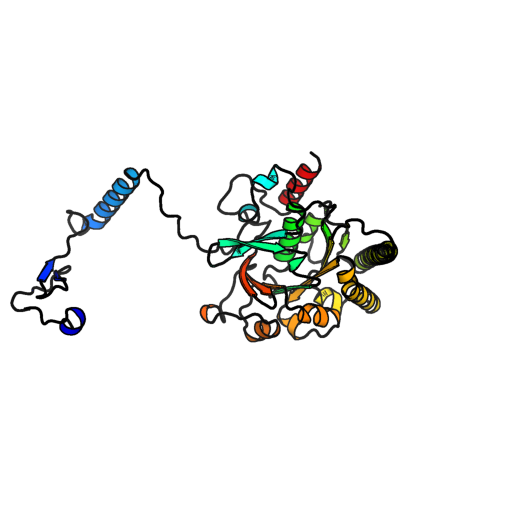OM 2210 C CA . GLY A 1 289 ? 7.335 -13.685 6.196 1.00 89.44 289 GLY A CA 1
ATOM 2211 C C . GLY A 1 289 ? 7.681 -13.181 4.791 1.00 89.44 289 GLY A C 1
ATOM 2212 O O . GLY A 1 289 ? 7.465 -13.908 3.824 1.00 89.44 289 GLY A O 1
ATOM 2213 N N . VAL A 1 290 ? 8.257 -11.982 4.668 1.00 94.81 290 VAL A N 1
ATOM 2214 C CA . VAL A 1 290 ? 8.658 -11.384 3.388 1.00 94.81 290 VAL A CA 1
ATOM 2215 C C . VAL A 1 290 ? 10.042 -11.889 2.989 1.00 94.81 290 VAL A C 1
ATOM 2217 O O . VAL A 1 290 ? 10.986 -11.888 3.782 1.00 94.81 290 VAL A O 1
ATOM 2220 N N . ARG A 1 291 ? 10.191 -12.321 1.734 1.00 94.88 291 ARG A N 1
ATOM 2221 C CA . ARG A 1 291 ? 11.453 -12.839 1.193 1.00 94.88 291 ARG A CA 1
ATOM 2222 C C . ARG A 1 291 ? 12.082 -11.825 0.253 1.00 94.88 291 ARG A C 1
ATOM 2224 O O . ARG A 1 291 ? 11.599 -11.634 -0.858 1.00 94.88 291 ARG A O 1
ATOM 2231 N N . ILE A 1 292 ? 13.213 -11.253 0.662 1.00 95.56 292 ILE A N 1
ATOM 2232 C CA . ILE A 1 292 ? 13.988 -10.335 -0.180 1.00 95.56 292 ILE A CA 1
ATOM 2233 C C . ILE A 1 292 ? 14.862 -11.128 -1.175 1.00 95.56 292 ILE A C 1
ATOM 2235 O O . ILE A 1 292 ? 15.757 -11.871 -0.734 1.00 95.56 292 ILE A O 1
ATOM 2239 N N . PRO A 1 293 ? 14.646 -10.975 -2.500 1.00 93.50 293 PRO A N 1
ATOM 2240 C CA . PRO A 1 293 ? 15.475 -11.585 -3.539 1.00 93.50 293 PRO A CA 1
ATOM 2241 C C . PRO A 1 293 ? 16.950 -11.183 -3.430 1.00 93.50 293 PRO A C 1
ATOM 2243 O O . PRO A 1 293 ? 17.273 -10.051 -3.070 1.00 93.50 293 PRO A O 1
ATOM 2246 N N . LEU A 1 294 ? 17.865 -12.098 -3.772 1.00 92.56 294 LEU A N 1
ATOM 2247 C CA . LEU A 1 294 ? 19.315 -11.883 -3.632 1.00 92.56 294 LEU A CA 1
ATOM 2248 C C . LEU A 1 294 ? 19.818 -10.656 -4.406 1.00 92.56 294 LEU A C 1
ATOM 2250 O O . LEU A 1 294 ? 20.668 -9.928 -3.906 1.00 92.56 294 LEU A O 1
ATOM 2254 N N . ASN A 1 295 ? 19.264 -10.401 -5.591 1.00 91.69 295 ASN A N 1
ATOM 2255 C CA . ASN A 1 295 ? 19.614 -9.263 -6.442 1.00 91.69 295 ASN A CA 1
ATOM 2256 C C . ASN A 1 295 ? 19.146 -7.903 -5.891 1.00 91.69 295 ASN A C 1
ATOM 2258 O O . ASN A 1 295 ? 19.576 -6.880 -6.426 1.00 91.69 295 ASN A O 1
ATOM 2262 N N . LEU A 1 296 ? 18.280 -7.881 -4.871 1.00 92.44 296 LEU A N 1
ATOM 2263 C CA . LEU A 1 296 ? 17.762 -6.664 -4.236 1.00 92.44 296 LEU A CA 1
ATOM 2264 C C . LEU A 1 296 ? 18.334 -6.420 -2.836 1.00 92.44 296 LEU A C 1
ATOM 2266 O O . LEU A 1 296 ? 18.207 -5.313 -2.323 1.00 92.44 296 LEU A O 1
ATOM 2270 N N . ARG A 1 297 ? 18.981 -7.410 -2.210 1.00 90.88 297 ARG A N 1
ATOM 2271 C CA . ARG A 1 297 ? 19.564 -7.244 -0.869 1.00 90.88 297 ARG A CA 1
ATOM 2272 C C . ARG A 1 297 ? 20.561 -6.087 -0.846 1.00 90.88 297 ARG A C 1
ATOM 2274 O O . ARG A 1 297 ? 21.407 -5.983 -1.732 1.00 90.88 297 ARG A O 1
ATOM 2281 N N . ASN A 1 298 ? 20.470 -5.256 0.191 1.00 86.56 298 ASN A N 1
ATOM 2282 C CA . ASN A 1 298 ? 21.316 -4.079 0.413 1.00 86.56 298 ASN A CA 1
ATOM 2283 C C . ASN A 1 298 ? 21.228 -3.002 -0.683 1.00 86.56 298 ASN A C 1
ATOM 2285 O O . ASN A 1 298 ? 22.078 -2.114 -0.735 1.00 86.56 298 ASN A O 1
ATOM 2289 N N . LYS A 1 299 ? 20.223 -3.059 -1.565 1.00 89.44 299 LYS A N 1
ATOM 2290 C CA . LYS A 1 299 ? 19.942 -1.974 -2.508 1.00 89.44 299 LYS A CA 1
ATOM 2291 C C . LYS A 1 299 ? 18.945 -0.998 -1.902 1.00 89.44 299 LYS A C 1
ATOM 2293 O O . LYS A 1 299 ? 17.998 -1.408 -1.228 1.00 89.44 299 LYS A O 1
ATOM 2298 N N . ALA A 1 300 ? 19.153 0.285 -2.181 1.00 88.56 300 ALA A N 1
ATOM 2299 C CA . ALA A 1 300 ? 18.144 1.299 -1.933 1.00 88.56 300 ALA A CA 1
ATOM 2300 C C . ALA A 1 300 ? 16.957 1.067 -2.875 1.00 88.56 300 ALA A C 1
ATOM 2302 O O . ALA A 1 300 ? 17.138 0.766 -4.056 1.00 88.56 300 ALA A O 1
ATOM 2303 N N . MET A 1 301 ? 15.754 1.197 -2.332 1.00 93.12 301 MET A N 1
ATOM 2304 C CA . MET A 1 301 ? 14.506 1.093 -3.075 1.00 93.12 301 MET A CA 1
ATOM 2305 C C . MET A 1 301 ? 13.827 2.461 -3.034 1.00 93.12 301 MET A C 1
ATOM 2307 O O . MET A 1 301 ? 13.819 3.081 -1.966 1.00 93.12 301 MET A O 1
ATOM 2311 N N . PRO A 1 302 ? 13.269 2.949 -4.153 1.00 94.94 302 PRO A N 1
ATOM 2312 C CA . PRO A 1 302 ? 12.588 4.232 -4.150 1.00 94.94 302 PRO A CA 1
ATOM 2313 C C . PRO A 1 302 ? 11.362 4.201 -3.219 1.00 94.94 302 PRO A C 1
ATOM 2315 O O . PRO A 1 302 ? 10.839 3.122 -2.896 1.00 94.94 302 PRO A O 1
ATOM 2318 N N . PRO A 1 303 ? 10.895 5.373 -2.756 1.00 94.94 303 PRO A N 1
ATOM 2319 C CA . PRO A 1 303 ? 9.656 5.484 -1.995 1.00 94.94 303 PRO A CA 1
ATOM 2320 C C . PRO A 1 303 ? 8.485 4.814 -2.720 1.00 94.94 303 PRO A C 1
ATOM 2322 O O . PRO A 1 303 ? 8.325 4.955 -3.931 1.00 94.94 303 PRO A O 1
ATOM 2325 N N . GLY A 1 304 ? 7.671 4.057 -1.985 1.00 95.75 304 GLY A N 1
ATOM 2326 C CA . GLY A 1 304 ? 6.523 3.341 -2.549 1.00 95.75 304 GLY A CA 1
ATOM 2327 C C . GLY A 1 304 ? 6.864 2.044 -3.295 1.00 95.75 304 GLY A C 1
ATOM 2328 O O . GLY A 1 304 ? 5.947 1.272 -3.572 1.00 95.75 304 GLY A O 1
ATOM 2329 N N . ARG A 1 305 ? 8.143 1.737 -3.564 1.00 97.31 305 ARG A N 1
ATOM 2330 C CA . ARG A 1 305 ? 8.532 0.418 -4.083 1.00 97.31 305 ARG A CA 1
ATOM 2331 C C . ARG A 1 305 ? 8.637 -0.590 -2.958 1.00 97.31 305 ARG A C 1
ATOM 2333 O O . ARG A 1 305 ? 9.279 -0.328 -1.940 1.00 97.31 305 ARG A O 1
ATOM 2340 N N . GLY A 1 306 ? 8.063 -1.767 -3.150 1.00 96.81 306 GLY A N 1
ATOM 2341 C CA . GLY A 1 306 ? 8.042 -2.762 -2.095 1.00 96.81 306 GLY A CA 1
ATOM 2342 C C . GLY A 1 306 ? 7.308 -4.039 -2.450 1.00 96.81 306 GLY A C 1
ATOM 2343 O O . GLY A 1 306 ? 6.955 -4.273 -3.599 1.00 96.81 306 GLY A O 1
ATOM 2344 N N . PHE A 1 307 ? 7.079 -4.870 -1.441 1.00 97.44 307 PHE A N 1
ATOM 2345 C CA . PHE A 1 307 ? 6.381 -6.138 -1.590 1.00 97.44 307 PHE A CA 1
ATOM 2346 C C . PHE A 1 307 ? 4.979 -6.039 -0.998 1.00 97.44 307 PHE A C 1
ATOM 2348 O O . PHE A 1 307 ? 4.843 -5.779 0.195 1.00 97.44 307 PHE A O 1
ATOM 2355 N N . LEU A 1 308 ? 3.950 -6.289 -1.804 1.00 97.38 308 LEU A N 1
ATOM 2356 C CA . LEU A 1 308 ? 2.636 -6.682 -1.303 1.00 97.38 308 LEU A CA 1
ATOM 2357 C C . LEU A 1 308 ? 2.730 -8.160 -0.954 1.00 97.38 308 LEU A C 1
ATOM 2359 O O . LEU A 1 308 ? 3.039 -8.975 -1.823 1.00 97.38 308 LEU A O 1
ATOM 2363 N N . PHE A 1 309 ? 2.520 -8.502 0.309 1.00 95.94 309 PHE A N 1
ATOM 2364 C CA . PHE A 1 309 ? 2.703 -9.856 0.808 1.00 95.94 309 PHE A CA 1
ATOM 2365 C C . PHE A 1 309 ? 1.449 -10.365 1.506 1.00 95.94 309 PHE A C 1
ATOM 2367 O O . PHE A 1 309 ? 0.736 -9.619 2.169 1.00 95.94 309 PHE A O 1
ATOM 2374 N N . SER A 1 310 ? 1.224 -11.663 1.369 1.00 94.44 310 SER A N 1
ATOM 2375 C CA . SER A 1 310 ? 0.216 -12.455 2.060 1.00 94.44 310 SER A CA 1
ATOM 2376 C C . SER A 1 310 ? 0.872 -13.757 2.551 1.00 94.44 310 SER A C 1
ATOM 2378 O O . SER A 1 310 ? 2.003 -14.061 2.154 1.00 94.44 310 SER A O 1
ATOM 2380 N N . PRO A 1 311 ? 0.192 -14.592 3.356 1.00 90.31 311 PRO A N 1
ATOM 2381 C CA . PRO A 1 311 ? 0.748 -15.878 3.779 1.00 90.31 311 PRO A CA 1
ATOM 2382 C C . PRO A 1 311 ? 1.158 -16.806 2.620 1.00 90.31 311 PRO A C 1
ATOM 2384 O O . PRO A 1 311 ? 2.058 -17.629 2.785 1.00 90.31 311 PRO A O 1
ATOM 2387 N N . SER A 1 312 ? 0.504 -16.686 1.459 1.00 88.94 312 SER A N 1
ATOM 2388 C CA . SER A 1 312 ? 0.690 -17.570 0.300 1.00 88.94 312 SER A CA 1
ATOM 2389 C C . SER A 1 312 ? 1.478 -16.954 -0.857 1.00 88.94 312 SER A C 1
ATOM 2391 O O . SER A 1 312 ? 1.913 -17.684 -1.745 1.00 88.94 312 SER A O 1
ATOM 2393 N N . SER A 1 313 ? 1.642 -15.631 -0.899 1.00 92.81 313 SER A N 1
ATOM 2394 C CA . SER A 1 313 ? 2.224 -14.945 -2.056 1.00 92.81 313 SER A CA 1
ATOM 2395 C C . SER A 1 313 ? 2.926 -13.647 -1.674 1.00 92.81 313 SER A C 1
ATOM 2397 O O . SER A 1 313 ? 2.625 -13.030 -0.657 1.00 92.81 313 SER A O 1
ATOM 2399 N N . GLN A 1 314 ? 3.853 -13.211 -2.524 1.00 95.31 314 GLN A N 1
ATOM 2400 C CA . GLN A 1 314 ? 4.388 -11.855 -2.489 1.00 95.31 314 GLN A CA 1
ATOM 2401 C C . GLN A 1 314 ? 4.575 -11.338 -3.914 1.00 95.31 314 GLN A C 1
ATOM 2403 O O . GLN A 1 314 ? 4.964 -12.100 -4.801 1.00 95.31 314 GLN A O 1
ATOM 2408 N N . ILE A 1 315 ? 4.317 -10.053 -4.121 1.00 95.88 315 ILE A N 1
ATOM 2409 C CA . ILE A 1 315 ? 4.457 -9.370 -5.408 1.00 95.88 315 ILE A CA 1
ATOM 2410 C C . ILE A 1 315 ? 5.299 -8.122 -5.177 1.00 95.88 315 ILE A C 1
ATOM 2412 O O . ILE A 1 315 ? 4.981 -7.322 -4.300 1.00 95.88 315 ILE A O 1
ATOM 2416 N N . LEU A 1 316 ? 6.375 -7.968 -5.949 1.00 96.69 316 LEU A N 1
ATOM 2417 C CA . LEU A 1 316 ? 7.126 -6.718 -6.007 1.00 96.69 316 LEU A CA 1
ATOM 2418 C C . LEU A 1 316 ? 6.339 -5.723 -6.861 1.00 96.69 316 LEU A C 1
ATOM 2420 O O . LEU A 1 316 ? 6.012 -6.030 -8.007 1.00 96.69 316 LEU A O 1
ATOM 2424 N N . LEU A 1 317 ? 6.044 -4.555 -6.299 1.00 97.44 317 LEU A N 1
ATOM 2425 C CA . LEU A 1 317 ? 5.302 -3.494 -6.966 1.00 97.44 317 LEU A CA 1
ATOM 2426 C C . LEU A 1 317 ? 5.892 -2.112 -6.689 1.00 97.44 317 LEU A C 1
ATOM 2428 O O . LEU A 1 317 ? 6.590 -1.896 -5.694 1.00 97.44 317 LEU A O 1
ATOM 2432 N N . GLN A 1 318 ? 5.526 -1.165 -7.544 1.00 97.69 318 GLN A N 1
ATOM 2433 C CA . GLN A 1 318 ? 5.551 0.260 -7.243 1.00 97.69 318 GLN A CA 1
ATOM 2434 C C . GLN A 1 318 ? 4.130 0.691 -6.883 1.00 97.69 318 GLN A C 1
ATOM 2436 O O . GLN A 1 318 ? 3.240 0.660 -7.734 1.00 97.69 318 GLN A O 1
ATOM 2441 N N . VAL A 1 319 ? 3.914 1.095 -5.629 1.00 97.56 319 VAL A N 1
ATOM 2442 C CA . VAL A 1 319 ? 2.652 1.716 -5.213 1.00 97.56 319 VAL A CA 1
ATOM 2443 C C . VAL A 1 319 ? 2.493 3.032 -5.967 1.00 97.56 319 VAL A C 1
ATOM 2445 O O . VAL A 1 319 ? 3.433 3.831 -6.051 1.00 97.56 319 VAL A O 1
ATOM 2448 N N . ALA A 1 320 ? 1.311 3.235 -6.538 1.00 95.62 320 ALA A N 1
ATOM 2449 C CA . ALA A 1 320 ? 0.988 4.453 -7.250 1.00 95.62 320 ALA A CA 1
ATOM 2450 C C . ALA A 1 320 ? 0.890 5.638 -6.287 1.00 95.62 320 ALA A C 1
ATOM 2452 O O . ALA A 1 320 ? 0.598 5.478 -5.106 1.00 95.62 320 ALA A O 1
ATOM 2453 N N . SER A 1 321 ? 1.119 6.842 -6.796 1.00 92.88 321 SER A N 1
ATOM 2454 C CA . SER A 1 321 ? 0.981 8.078 -6.043 1.00 92.88 321 SER A CA 1
ATOM 2455 C C . SER A 1 321 ? -0.108 8.953 -6.666 1.00 92.88 321 SER A C 1
ATOM 2457 O O . SER A 1 321 ? -0.077 9.203 -7.874 1.00 92.88 321 SER A O 1
ATOM 2459 N N . PRO A 1 322 ? -1.047 9.478 -5.863 1.00 87.94 322 PRO A N 1
ATOM 2460 C CA . PRO A 1 322 ? -2.027 10.459 -6.317 1.00 87.94 322 PRO A CA 1
ATOM 2461 C C . PRO A 1 322 ? -1.427 11.858 -6.518 1.00 87.94 322 PRO A C 1
ATOM 2463 O O . PRO A 1 322 ? -2.109 12.746 -7.023 1.00 87.94 322 PRO A O 1
ATOM 2466 N N . GLU A 1 323 ? -0.174 12.068 -6.110 1.00 83.12 323 GLU A N 1
ATOM 2467 C CA . GLU A 1 323 ? 0.559 13.334 -6.246 1.00 83.12 323 GLU A CA 1
ATOM 2468 C C . GLU A 1 323 ? 1.550 13.325 -7.417 1.00 83.12 323 GLU A C 1
ATOM 2470 O O . GLU A 1 323 ? 2.135 14.355 -7.742 1.00 83.12 323 GLU A O 1
ATOM 2475 N N . SER A 1 324 ? 1.760 12.169 -8.052 1.00 77.50 324 SER A N 1
ATOM 2476 C CA . SER A 1 324 ? 2.650 12.059 -9.203 1.00 77.50 324 SER A CA 1
ATOM 2477 C C . SER A 1 324 ? 1.883 12.341 -10.491 1.00 77.50 324 SER A C 1
ATOM 2479 O O . SER A 1 324 ? 0.828 11.752 -10.743 1.00 77.50 324 SER A O 1
ATOM 2481 N N . THR A 1 325 ? 2.423 13.218 -11.335 1.00 63.94 325 THR A N 1
ATOM 2482 C CA . THR A 1 325 ? 1.991 13.357 -12.728 1.00 63.94 325 THR A CA 1
ATOM 2483 C C . THR A 1 325 ? 2.665 12.262 -13.539 1.00 63.94 325 THR A C 1
ATOM 2485 O O . THR A 1 325 ? 3.875 12.311 -13.759 1.00 63.94 325 THR A O 1
ATOM 2488 N N . GLY A 1 326 ? 1.891 11.260 -13.944 1.00 60.41 326 GLY A N 1
ATOM 2489 C CA . GLY A 1 326 ? 2.392 10.158 -14.755 1.00 60.41 326 GLY A CA 1
ATOM 2490 C C . GLY A 1 326 ? 2.942 10.638 -16.095 1.00 60.41 326 GLY A C 1
ATOM 2491 O O . GLY A 1 326 ? 2.627 11.730 -16.567 1.00 60.41 326 GLY A O 1
ATOM 2492 N N . SER A 1 327 ? 3.742 9.794 -16.734 1.00 54.47 327 SER A N 1
ATOM 2493 C CA . SER A 1 327 ? 4.338 10.080 -18.047 1.00 54.47 327 SER A CA 1
ATOM 2494 C C . SER A 1 327 ? 3.353 9.919 -19.218 1.00 54.47 327 SER A C 1
ATOM 2496 O O . SER A 1 327 ? 3.715 10.203 -20.359 1.00 54.47 327 SER A O 1
ATOM 2498 N N . GLY A 1 328 ? 2.122 9.458 -18.961 1.00 47.31 328 GLY A N 1
ATOM 2499 C CA . GLY A 1 328 ? 1.323 8.792 -19.994 1.00 47.31 328 GLY A CA 1
ATOM 2500 C C . GLY A 1 328 ? 0.028 9.443 -20.475 1.00 47.31 328 GLY A C 1
ATOM 2501 O O . GLY A 1 328 ? -0.304 9.252 -21.639 1.00 47.31 328 GLY A O 1
ATOM 2502 N N . GLU A 1 329 ? -0.743 10.172 -19.662 1.00 51.72 329 GLU A N 1
ATOM 2503 C CA . GLU A 1 329 ? -2.143 10.440 -20.043 1.00 51.72 329 GLU A CA 1
ATOM 2504 C C . GLU A 1 329 ? -2.616 11.862 -19.709 1.00 51.72 329 GLU A C 1
ATOM 2506 O O . GLU A 1 329 ? -2.797 12.242 -18.551 1.00 51.72 329 GLU A O 1
ATOM 2511 N N . GLN A 1 330 ? -2.847 12.656 -20.762 1.00 55.75 330 GLN A N 1
ATOM 2512 C CA . GLN A 1 330 ? -3.521 13.952 -20.679 1.00 55.75 330 GLN A CA 1
ATOM 2513 C C . GLN A 1 330 ? -4.952 13.747 -20.152 1.00 55.75 330 GLN A C 1
ATOM 2515 O O . GLN A 1 330 ? -5.730 13.023 -20.766 1.00 55.75 330 GLN A O 1
ATOM 2520 N N . GLY A 1 331 ? -5.306 14.395 -19.036 1.00 65.81 331 GLY A N 1
ATOM 2521 C CA . GLY A 1 331 ? -6.680 14.422 -18.511 1.00 65.81 331 GLY A CA 1
ATOM 2522 C C . GLY A 1 331 ? -6.883 13.823 -17.116 1.00 65.81 331 GLY A C 1
ATOM 2523 O O . GLY A 1 331 ? -7.950 14.030 -16.538 1.00 65.81 331 GLY A O 1
ATOM 2524 N N . HIS A 1 332 ? -5.887 13.144 -16.537 1.00 74.06 332 HIS A N 1
ATOM 2525 C CA . HIS A 1 332 ? -5.983 12.679 -15.148 1.00 74.06 332 HIS A CA 1
ATOM 2526 C C . HIS A 1 332 ? -5.715 13.795 -14.133 1.00 74.06 332 HIS A C 1
ATOM 2528 O O . HIS A 1 332 ? -4.871 14.664 -14.379 1.00 74.06 332 HIS A O 1
ATOM 2534 N N . PRO A 1 333 ? -6.377 13.762 -12.963 1.00 80.69 333 PRO A N 1
ATOM 2535 C CA . PRO A 1 333 ? -6.011 14.617 -11.845 1.00 80.69 333 PRO A CA 1
ATOM 2536 C C . PRO A 1 333 ? -4.548 14.390 -11.416 1.00 80.69 333 PRO A C 1
ATOM 2538 O O . PRO A 1 333 ? -4.049 13.265 -11.399 1.00 80.69 333 PRO A O 1
ATOM 2541 N N . SER A 1 334 ? -3.852 15.469 -11.057 1.00 81.62 334 SER A N 1
ATOM 2542 C CA . SER A 1 334 ? -2.404 15.477 -10.781 1.00 81.62 334 SER A CA 1
ATOM 2543 C C . SER A 1 334 ? -2.044 15.626 -9.301 1.00 81.62 334 SER A C 1
ATOM 2545 O O . SER A 1 334 ? -0.873 15.704 -8.943 1.00 81.62 334 SER A O 1
ATOM 2547 N N . SER A 1 335 ? -3.049 15.737 -8.439 1.00 86.81 335 SER A N 1
ATOM 2548 C CA . SER A 1 335 ? -2.888 15.875 -6.994 1.00 86.81 335 SER A CA 1
ATOM 2549 C C . SER A 1 335 ? -3.993 15.136 -6.259 1.00 86.81 335 SER A C 1
ATOM 2551 O O . SER A 1 335 ? -5.108 14.982 -6.774 1.00 86.81 335 SER A O 1
ATOM 2553 N N . LEU A 1 336 ? -3.733 14.771 -5.007 1.00 86.75 336 LEU A N 1
ATOM 2554 C CA . LEU A 1 336 ? -4.729 14.118 -4.171 1.00 86.75 336 LEU A CA 1
ATOM 2555 C C . LEU A 1 336 ? -6.021 14.945 -4.036 1.00 86.75 336 LEU A C 1
ATOM 2557 O O . LEU A 1 336 ? -7.113 14.398 -4.158 1.00 86.75 336 LEU A O 1
ATOM 2561 N N . GLY A 1 337 ? -5.913 16.265 -3.860 1.00 88.31 337 GLY A N 1
ATOM 2562 C CA . GLY A 1 337 ? -7.076 17.157 -3.810 1.00 88.31 337 GLY A CA 1
ATOM 2563 C C . GLY A 1 337 ? -7.899 17.128 -5.103 1.00 88.31 337 GLY A C 1
ATOM 2564 O O . GLY A 1 337 ? -9.120 17.009 -5.050 1.00 88.31 337 GLY A O 1
ATOM 2565 N N . SER A 1 338 ? -7.238 17.146 -6.264 1.00 88.94 338 SER A N 1
ATOM 2566 C CA . SER A 1 338 ? -7.928 17.066 -7.559 1.00 88.94 338 SER A CA 1
ATOM 2567 C C . SER A 1 338 ? -8.598 15.708 -7.805 1.00 88.94 338 SER A C 1
ATOM 2569 O O . SER A 1 338 ? -9.681 15.654 -8.384 1.00 88.94 338 SER A O 1
ATOM 2571 N N . TRP A 1 339 ? -8.008 14.612 -7.314 1.00 90.81 339 TRP A N 1
ATOM 2572 C CA . TRP A 1 339 ? -8.635 13.288 -7.344 1.00 90.81 339 TRP A CA 1
ATOM 2573 C C . TRP A 1 339 ? -9.892 13.233 -6.477 1.00 90.81 339 TRP A C 1
ATOM 2575 O O . TRP A 1 339 ? -10.920 12.701 -6.895 1.00 90.81 339 TRP A O 1
ATOM 2585 N N . VAL A 1 340 ? -9.837 13.831 -5.288 1.00 91.44 340 VAL A N 1
ATOM 2586 C CA . VAL A 1 340 ? -10.992 13.942 -4.392 1.00 91.44 340 VAL A CA 1
ATOM 2587 C C . VAL A 1 340 ? -12.120 14.744 -5.043 1.00 91.44 340 VAL A C 1
ATOM 2589 O O . VAL A 1 340 ? -13.271 14.315 -5.015 1.00 91.44 340 VAL A O 1
ATOM 2592 N N . GLU A 1 341 ? -11.807 15.867 -5.692 1.00 90.88 341 GLU A N 1
ATOM 2593 C CA . GLU A 1 341 ? -12.797 16.647 -6.444 1.00 90.88 341 GLU A CA 1
ATOM 2594 C C . GLU A 1 341 ? -13.417 15.860 -7.606 1.00 90.88 341 GLU A C 1
ATOM 2596 O O . GLU A 1 341 ? -14.621 15.971 -7.842 1.00 90.88 341 GLU A O 1
ATOM 2601 N N . ALA A 1 342 ? -12.626 15.050 -8.314 1.00 88.38 342 ALA A N 1
ATOM 2602 C CA . ALA A 1 342 ? -13.128 14.191 -9.384 1.00 88.38 342 ALA A CA 1
ATOM 2603 C C . ALA A 1 342 ? -14.127 13.144 -8.856 1.00 88.38 342 ALA A C 1
ATOM 2605 O O . ALA A 1 342 ? -15.202 12.974 -9.433 1.00 88.38 342 ALA A O 1
ATOM 2606 N N . ILE A 1 343 ? -13.827 12.503 -7.718 1.00 88.00 343 ILE A N 1
ATOM 2607 C CA . ILE A 1 343 ? -14.740 11.549 -7.064 1.00 88.00 343 ILE A CA 1
ATOM 2608 C C . ILE A 1 343 ? -16.030 12.244 -6.610 1.00 88.00 343 ILE A C 1
ATOM 2610 O O . ILE A 1 343 ? -17.121 11.705 -6.797 1.00 88.00 343 ILE A O 1
ATOM 2614 N N . LEU A 1 344 ? -15.927 13.452 -6.049 1.00 88.69 344 LEU A N 1
ATOM 2615 C CA . LEU A 1 344 ? -17.088 14.218 -5.592 1.00 88.69 344 LEU A CA 1
ATOM 2616 C C . LEU A 1 344 ? -18.024 14.600 -6.742 1.00 88.69 344 LEU A C 1
ATOM 2618 O O . LEU A 1 344 ? -19.227 14.375 -6.637 1.00 88.69 344 LEU A O 1
ATOM 2622 N N . LYS A 1 345 ? -17.480 15.114 -7.853 1.00 85.06 345 LYS A N 1
ATOM 2623 C CA . LYS A 1 345 ? -18.270 15.491 -9.040 1.00 85.06 345 LYS A CA 1
ATOM 2624 C C . LYS A 1 345 ? -19.031 14.306 -9.637 1.00 85.06 345 LYS A C 1
ATOM 2626 O O . LYS A 1 345 ? -20.145 14.477 -10.124 1.00 85.06 345 LYS A O 1
ATOM 2631 N N . ARG A 1 346 ? -18.452 13.106 -9.567 1.00 77.06 346 ARG A N 1
ATOM 2632 C CA . ARG A 1 346 ? -19.078 11.860 -10.024 1.00 77.06 346 ARG A CA 1
ATOM 2633 C C . ARG A 1 346 ? -20.240 11.414 -9.138 1.00 77.06 346 ARG A C 1
ATOM 2635 O O . ARG A 1 346 ? -21.195 10.852 -9.648 1.00 77.06 346 ARG A O 1
ATOM 2642 N N . GLY A 1 347 ? -20.165 11.643 -7.826 1.00 65.88 347 GLY A N 1
ATOM 2643 C CA . GLY A 1 347 ? -21.224 11.255 -6.886 1.00 65.88 347 GLY A CA 1
ATOM 2644 C C . GLY A 1 347 ? -22.467 12.152 -6.918 1.00 65.88 347 GLY A C 1
ATOM 2645 O O . GLY A 1 347 ? -23.477 11.796 -6.319 1.00 65.88 347 GLY A O 1
ATOM 2646 N N . THR A 1 348 ? -22.390 13.314 -7.575 1.00 56.69 348 THR A N 1
ATOM 2647 C CA . THR A 1 348 ? -23.481 14.301 -7.669 1.00 56.69 348 THR A CA 1
ATOM 2648 C C . THR A 1 348 ? -24.283 14.256 -8.976 1.00 56.69 348 THR A C 1
ATOM 2650 O O . THR A 1 348 ? -25.234 15.025 -9.097 1.00 56.69 348 THR A O 1
ATOM 2653 N N . GLY A 1 349 ? -23.890 13.425 -9.950 1.00 43.34 349 GLY A N 1
ATOM 2654 C CA . GLY A 1 349 ? -24.560 13.279 -11.253 1.00 43.34 349 GLY A CA 1
ATOM 2655 C C . GLY A 1 349 ? -25.312 11.965 -11.370 1.00 43.34 349 GLY A C 1
ATOM 2656 O O . GLY A 1 349 ? -26.410 11.984 -11.963 1.00 43.34 349 GLY A O 1
#

Radius of gyration: 28.42 Å; chains: 1; bounding box: 79×51×77 Å

Sequence (349 aa):
MYTIILGARPDLSTFAPVPGRGFFGSKPPIEMQVALPASEVAEEQITALQSLGATMSESWTGLRPQTVRILGDQVSIGEVLPQVMLTQPPASDELSTWIGLDDVNLAPVAFDLEKIGPYFIILGPPEGGKTTALATIALALGFACSHLRFRAVLFSPKRGEVYPLDSLAKLPHVVGLSKSERSFDELLIQLENEVESREQARDGAERARAHMMLAIDDYHLVANRLDPKLIERLERLVRHGPDLGITTVLSLPTTVASSLMDPIIRLVKSWRNGLWLSSTESTEAASMGVRIPLNLRNKAMPPGRGFLFSPSSQILLQVASPESTGSGEQGHPSSLGSWVEAILKRGTG

Secondary structure (DSSP, 8-state):
-HHHHHSS----TT----TTEEEES-SS-EEEEPPPSSSS-TTTHHHHHHHHHHHHHHH--SPPPPP-----S--BHHHHS-GGGGTS-----S-EEEEEEESSS-PEEEEETTTT-SEEEEE-STTSSHHHHHHHHHHHHHHHS-TTTEEEEEE----SS--THHHHTTSTTEEEEE-SHHHHHHHHHHHHHHHHHHHHHHTS------EEEEEETTHHHHHTTS-HHHHHHHHHHHHHGGGGTEEEEEEE-HHHHHH---HHHHHHHHH--EEEES---HHHHHHTT----TTTTT----TTEEEEE-SS-EEEEEE-BTT---SS-TTS--SHHHHHHHHHHHHT-

Foldseek 3Di:
DCCVVLVDDDDCVPPDPDPQWDWDNDVVTDTDGDDQPDDDDPVCSVVRVVVVVVVVVVPDPDDDPDDPDAADLAAALPNQFDPVLLPDPQPDLFLKFFFFAFGPPRHTDMDGLVVLAQFAEAEAAVLLCSQQSVLSSLLRSLSNHDLQAAAEEEEEADDDDDGSCPLVCLRSRYPYYDHDLVRLLVVLVVLVVLLVVLVVCVVPDDDNGHQYEYEYEACVSVVPPHDPVSVVSVLVCSVSSRVRRYHYYYYHYLVCLVVPDDPSSVVNLVFLFYWHTQDQDQVSCVSSVHHRDPVCHPDGRRRQFTWGDGPVDITTTRGHGNQPDHPDDDPDRNHSNSSSVSSVVNVVD

pLDDT: mean 87.7, std 10.19, range [43.34, 98.06]